Protein AF-X6NDP3-F1 (afdb_monomer_lite)

Secondary structure (DSSP, 8-state):
---------------GGGG-----------TTTHHHHHHHTTT-HHHHHHHHHHHHHHHHHTT-HHHHHT-----HHHHHHHHHHTT--TT-GGG--TT-GGGHHHHHHHHHHHT-HHHHHTT--S-HHHHHHHHHHTTTSHHHHHHHHHHTT-GGGGHHHHHHHHHHHHHHHHHS-TTT-----B---SS---SS--SS---SS----BS-HHHHHHHHH-S------S--

Sequence (232 aa):
MGESGTDVENNDGKTWRDNARPFMHKRQTGDETMCDLLSEETKFRPLLKSGMREMLHQIISNGYIGLLTGRSENTEGLEQQLRKEVHFHPDLPQLLNLDAPCLAKLFEQLKNRFYHAHHRDFGFPLSQTQILALYLYTSSGFTRFFADDQRHGLYNKWKFFDHALYWAIFRLSLHEERHNETTTLYCGLNHVHCSSVIQNGYFTTYLSCSRQVAVADFFKFQTFFFFFFFFF

Organism: Reticulomyxa filosa (NCBI:txid46433)

Structure (mmCIF, N/CA/C/O backbone):
data_AF-X6NDP3-F1
#
_entry.id   AF-X6NDP3-F1
#
loop_
_atom_site.group_PDB
_atom_site.id
_atom_site.type_symbol
_atom_site.label_atom_id
_atom_site.label_alt_id
_atom_site.label_comp_id
_atom_site.label_asym_id
_atom_site.label_entity_id
_atom_site.label_seq_id
_atom_site.pdbx_PDB_ins_code
_atom_site.Cartn_x
_atom_site.Cartn_y
_atom_site.Cartn_z
_atom_site.occupancy
_atom_site.B_iso_or_equiv
_atom_site.auth_seq_id
_atom_site.auth_comp_id
_atom_site.auth_asym_id
_atom_site.auth_atom_id
_atom_site.pdbx_PDB_model_num
ATOM 1 N N . MET A 1 1 ? 2.994 -24.862 -68.790 1.00 40.28 1 MET A N 1
ATOM 2 C CA . MET A 1 1 ? 2.277 -23.680 -69.312 1.00 40.28 1 MET A CA 1
ATOM 3 C C . MET A 1 1 ? 1.067 -23.455 -68.428 1.00 40.28 1 MET A C 1
ATOM 5 O O . MET A 1 1 ? 0.247 -24.359 -68.360 1.00 40.28 1 MET A O 1
ATOM 9 N N . GLY A 1 2 ? 0.988 -22.300 -67.763 1.00 42.78 2 GLY A N 1
ATOM 10 C CA . GLY A 1 2 ? -0.237 -21.808 -67.123 1.00 42.78 2 GLY A CA 1
ATOM 11 C C . GLY A 1 2 ? -0.281 -21.926 -65.602 1.00 42.78 2 GLY A C 1
ATOM 12 O O . GLY A 1 2 ? -0.911 -22.834 -65.078 1.00 42.78 2 GLY A O 1
ATOM 13 N N . GLU A 1 3 ? 0.376 -20.984 -64.927 1.00 41.41 3 GLU A N 1
ATOM 14 C CA . GLU A 1 3 ? 0.128 -20.589 -63.536 1.00 41.41 3 GLU A CA 1
ATOM 15 C C . GLU A 1 3 ? -1.168 -19.759 -63.428 1.00 41.41 3 GLU A C 1
ATOM 17 O O . GLU A 1 3 ? -1.457 -18.982 -64.338 1.00 41.41 3 GLU A O 1
ATOM 22 N N . SER A 1 4 ? -1.889 -19.880 -62.306 1.00 40.69 4 SER A N 1
ATOM 23 C CA . SER A 1 4 ? -2.492 -18.788 -61.499 1.00 40.69 4 SER A CA 1
ATOM 24 C C . SER A 1 4 ? -3.414 -19.426 -60.437 1.00 40.69 4 SER A C 1
ATOM 26 O O . SER A 1 4 ? -4.243 -20.266 -60.762 1.00 40.69 4 SER A O 1
ATOM 28 N N . GLY A 1 5 ? -3.320 -19.196 -59.127 1.00 41.53 5 GLY A N 1
ATOM 29 C CA . GLY A 1 5 ? -2.633 -18.159 -58.365 1.00 41.53 5 GLY A CA 1
ATOM 30 C C . GLY A 1 5 ? -3.591 -17.019 -58.029 1.00 41.53 5 GLY A C 1
ATOM 31 O O . GLY A 1 5 ? -3.623 -16.053 -58.779 1.00 41.53 5 GLY A O 1
ATOM 32 N N . THR A 1 6 ? -4.326 -17.126 -56.915 1.00 38.50 6 THR A N 1
ATOM 33 C CA . THR A 1 6 ? -4.789 -15.975 -56.113 1.00 38.50 6 THR A CA 1
ATOM 34 C C . THR A 1 6 ? -5.026 -16.415 -54.670 1.00 38.50 6 THR A C 1
ATOM 36 O O . THR A 1 6 ? -6.086 -16.947 -54.334 1.00 38.50 6 THR A O 1
ATOM 39 N N . ASP A 1 7 ? -4.017 -16.171 -53.840 1.00 34.28 7 ASP A N 1
ATOM 40 C CA . ASP A 1 7 ? -4.115 -16.092 -52.388 1.00 34.28 7 ASP A CA 1
ATOM 41 C C . ASP A 1 7 ? -4.803 -14.776 -51.997 1.00 34.28 7 ASP A C 1
ATOM 43 O O . ASP A 1 7 ? -4.510 -13.713 -52.550 1.00 34.28 7 ASP A O 1
ATOM 47 N N . VAL A 1 8 ? -5.733 -14.845 -51.046 1.00 41.75 8 VAL A N 1
ATOM 48 C CA . VAL A 1 8 ? -6.351 -13.673 -50.417 1.00 41.75 8 VAL A CA 1
ATOM 49 C C . VAL A 1 8 ? -5.584 -13.392 -49.126 1.00 41.75 8 VAL A C 1
ATOM 51 O O . VAL A 1 8 ? -5.875 -13.966 -48.077 1.00 41.75 8 VAL A O 1
ATOM 54 N N . GLU A 1 9 ? -4.579 -12.522 -49.209 1.00 37.41 9 GLU A N 1
ATOM 55 C CA . GLU A 1 9 ? -3.921 -11.928 -48.042 1.00 37.41 9 GLU A CA 1
ATOM 56 C C . GLU A 1 9 ? -4.808 -10.819 -47.454 1.00 37.41 9 GLU A C 1
ATOM 58 O O . GLU A 1 9 ? -4.914 -9.724 -48.006 1.00 37.41 9 GLU A O 1
ATOM 63 N N . ASN A 1 10 ? -5.422 -11.075 -46.296 1.00 39.03 10 ASN A N 1
ATOM 64 C CA . ASN A 1 10 ? -5.949 -10.014 -45.438 1.00 39.03 10 ASN A CA 1
ATOM 65 C C . ASN A 1 10 ? -4.798 -9.439 -44.607 1.00 39.03 10 ASN A C 1
ATOM 67 O O . ASN A 1 10 ? -4.472 -9.938 -43.530 1.00 39.03 10 ASN A O 1
ATOM 71 N N . ASN A 1 11 ? -4.179 -8.386 -45.135 1.00 47.88 11 ASN A N 1
ATOM 72 C CA . ASN A 1 11 ? -3.115 -7.633 -44.487 1.00 47.88 11 ASN A CA 1
ATOM 73 C C . ASN A 1 11 ? -3.679 -6.373 -43.810 1.00 47.88 11 ASN A C 1
ATOM 75 O O . ASN A 1 11 ? -3.449 -5.256 -44.266 1.00 47.88 11 ASN A O 1
ATOM 79 N N . ASP A 1 12 ? -4.405 -6.540 -42.704 1.00 50.84 12 ASP A N 1
ATOM 80 C CA . ASP A 1 12 ? -4.675 -5.429 -41.784 1.00 50.84 12 ASP A CA 1
ATOM 81 C C . ASP A 1 12 ? -3.552 -5.372 -40.745 1.00 50.84 12 ASP A C 1
ATOM 83 O O . ASP A 1 12 ? -3.705 -5.726 -39.575 1.00 50.84 12 ASP A O 1
ATOM 87 N N . GLY A 1 13 ? -2.381 -4.933 -41.212 1.00 46.69 13 GLY A N 1
ATOM 88 C CA . GLY A 1 13 ? -1.182 -4.662 -40.423 1.00 46.69 13 GLY A CA 1
ATOM 89 C C . GLY A 1 13 ? -1.349 -3.484 -39.459 1.00 46.69 13 GLY A C 1
ATOM 90 O O . GLY A 1 13 ? -0.607 -2.510 -39.536 1.00 46.69 13 GLY A O 1
ATOM 91 N N . LYS A 1 14 ? -2.311 -3.563 -38.536 1.00 38.03 14 LYS A N 1
ATOM 92 C CA . LYS A 1 14 ? -2.407 -2.664 -37.383 1.00 38.03 14 LYS A CA 1
ATOM 93 C C . LYS A 1 14 ? -1.817 -3.360 -36.174 1.00 38.03 14 LYS A C 1
ATOM 95 O O . LYS A 1 14 ? -2.424 -4.239 -35.565 1.00 38.03 14 LYS A O 1
ATOM 100 N N . THR A 1 15 ? -0.599 -2.965 -35.834 1.00 43.03 15 THR A N 1
ATOM 101 C CA . THR A 1 15 ? 0.038 -3.415 -34.600 1.00 43.03 15 THR A CA 1
ATOM 102 C C . THR A 1 15 ? -0.558 -2.647 -33.420 1.00 43.03 15 THR A C 1
ATOM 104 O O . THR A 1 15 ? -0.965 -1.494 -33.551 1.00 43.03 15 THR A O 1
ATOM 107 N N . TRP A 1 16 ? -0.566 -3.243 -32.225 1.00 37.34 16 TRP A N 1
ATOM 108 C CA . TRP A 1 16 ? -1.006 -2.585 -30.982 1.00 37.34 16 TRP A CA 1
ATOM 109 C C . TRP A 1 16 ? -0.255 -1.272 -30.658 1.00 37.34 16 TRP A C 1
ATOM 111 O O . TRP A 1 16 ? -0.648 -0.556 -29.740 1.00 37.34 16 TRP A O 1
ATOM 121 N N . ARG A 1 17 ? 0.803 -0.933 -31.412 1.00 40.50 17 ARG A N 1
ATOM 122 C CA . ARG A 1 17 ? 1.552 0.324 -31.295 1.00 40.50 17 ARG A CA 1
ATOM 123 C C . ARG A 1 17 ? 0.794 1.541 -31.840 1.00 40.50 17 ARG A C 1
ATOM 125 O O . ARG A 1 17 ? 1.071 2.647 -31.391 1.00 40.50 17 ARG A O 1
ATOM 132 N N . ASP A 1 18 ? -0.192 1.358 -32.719 1.00 38.94 18 ASP A N 1
ATOM 133 C CA . ASP A 1 18 ? -0.817 2.476 -33.448 1.00 38.94 18 ASP A CA 1
ATOM 134 C C . ASP A 1 18 ? -1.966 3.172 -32.687 1.00 38.94 18 ASP A C 1
ATOM 136 O O . ASP A 1 18 ? -2.452 4.219 -33.112 1.00 38.94 18 ASP A O 1
ATOM 140 N N . ASN A 1 19 ? -2.383 2.641 -31.529 1.00 38.81 19 ASN A N 1
ATOM 141 C CA . ASN A 1 19 ? -3.461 3.219 -30.710 1.00 38.81 19 ASN A CA 1
ATOM 142 C C . ASN A 1 19 ? -2.982 4.015 -29.483 1.00 38.81 19 ASN A C 1
ATOM 144 O O . ASN A 1 19 ? -3.806 4.587 -28.765 1.00 38.81 19 ASN A O 1
ATOM 148 N N . ALA A 1 20 ? -1.672 4.115 -29.243 1.00 37.06 20 ALA A N 1
ATOM 149 C CA . ALA A 1 20 ? -1.133 4.970 -28.191 1.00 37.06 20 ALA A CA 1
ATOM 150 C C . ALA A 1 20 ? -1.031 6.418 -28.698 1.00 37.06 20 ALA A C 1
ATOM 152 O O . ALA A 1 20 ? 0.027 6.882 -29.117 1.00 37.06 20 ALA A O 1
ATOM 153 N N . ARG A 1 21 ? -2.147 7.160 -28.681 1.00 39.22 21 ARG A N 1
ATOM 154 C CA . ARG A 1 21 ? -2.080 8.621 -28.839 1.00 39.22 21 ARG A CA 1
ATOM 155 C C . ARG A 1 21 ? -1.214 9.189 -27.705 1.00 39.22 21 ARG A C 1
ATOM 157 O O . ARG A 1 21 ? -1.492 8.875 -26.546 1.00 39.22 21 ARG A O 1
ATOM 164 N N . PRO A 1 22 ? -0.216 10.042 -27.985 1.00 41.59 22 PRO A N 1
ATOM 165 C CA . PRO A 1 22 ? 0.575 10.661 -26.937 1.00 41.59 22 PRO A CA 1
ATOM 166 C C . PRO A 1 22 ? -0.305 11.677 -26.204 1.00 41.59 22 PRO A C 1
ATOM 168 O O . PRO A 1 22 ? -0.530 12.789 -26.679 1.00 41.59 22 PRO A O 1
ATOM 171 N N . PHE A 1 23 ? -0.796 11.306 -25.022 1.00 39.09 23 PHE A N 1
ATOM 172 C CA . PHE A 1 23 ? -1.315 12.240 -24.021 1.00 39.09 23 PHE A CA 1
ATOM 173 C C . PHE A 1 23 ? -0.138 13.002 -23.384 1.00 39.09 23 PHE A C 1
ATOM 175 O O . PHE A 1 23 ? 0.099 12.957 -22.185 1.00 39.09 23 PHE A O 1
ATOM 182 N N . MET A 1 24 ? 0.647 13.692 -24.207 1.00 39.69 24 MET A N 1
ATOM 183 C CA . MET A 1 24 ? 1.650 14.653 -23.759 1.00 39.69 24 MET A CA 1
ATOM 184 C C . MET A 1 24 ? 1.071 16.037 -24.026 1.00 39.69 24 MET A C 1
ATOM 186 O O . MET A 1 24 ? 1.326 16.659 -25.059 1.00 39.69 24 MET A O 1
ATOM 190 N N . HIS A 1 25 ? 0.231 16.518 -23.107 1.00 40.88 25 HIS A N 1
ATOM 191 C CA . HIS A 1 25 ? -0.072 17.941 -23.076 1.00 40.88 25 HIS A CA 1
ATOM 192 C C . HIS A 1 25 ? 1.235 18.698 -22.827 1.00 40.88 25 HIS A C 1
ATOM 194 O O . HIS A 1 25 ? 1.947 18.446 -21.855 1.00 40.88 25 HIS A O 1
ATOM 200 N N . LYS A 1 26 ? 1.553 19.619 -23.744 1.00 40.25 26 LYS A N 1
ATOM 201 C CA . LYS A 1 26 ? 2.623 20.607 -23.589 1.00 40.25 26 LYS A CA 1
ATOM 202 C C . LYS A 1 26 ? 2.507 21.252 -22.204 1.00 40.25 26 LYS A C 1
ATOM 204 O O . LYS A 1 26 ? 1.445 21.775 -21.873 1.00 40.25 26 LYS A O 1
ATOM 209 N N . ARG A 1 27 ? 3.601 21.250 -21.432 1.00 41.59 27 ARG A N 1
ATOM 210 C CA . ARG A 1 27 ? 3.749 22.069 -20.219 1.00 41.59 27 ARG A CA 1
ATOM 211 C C . ARG A 1 27 ? 3.516 23.534 -20.597 1.00 41.59 27 ARG A C 1
ATOM 213 O O . ARG A 1 27 ? 4.390 24.160 -21.190 1.00 41.59 27 ARG A O 1
ATOM 220 N N . GLN A 1 28 ? 2.336 24.065 -20.290 1.00 40.12 28 GLN A N 1
ATOM 221 C CA . GLN A 1 28 ? 2.132 25.506 -20.206 1.00 40.12 28 GLN A CA 1
ATOM 222 C C . GLN A 1 28 ? 2.677 25.957 -18.852 1.00 40.12 28 GLN A C 1
ATOM 224 O O . GLN A 1 28 ? 2.196 25.547 -17.800 1.00 40.12 28 GLN A O 1
ATOM 229 N N . THR A 1 29 ? 3.733 26.760 -18.899 1.00 51.06 29 THR A N 1
ATOM 230 C CA . THR A 1 29 ? 4.262 27.532 -17.777 1.00 51.06 29 THR A CA 1
ATOM 231 C C . THR A 1 29 ? 3.198 28.536 -17.337 1.00 51.06 29 THR A C 1
ATOM 233 O O . THR A 1 29 ? 2.939 29.504 -18.051 1.00 51.06 29 THR A O 1
ATOM 236 N N . GLY A 1 30 ? 2.558 28.282 -16.199 1.00 43.97 30 GLY A N 1
ATOM 237 C CA . GLY A 1 30 ? 1.520 29.139 -15.632 1.00 43.97 30 GLY A CA 1
ATOM 238 C C . GLY A 1 30 ? 1.543 29.067 -14.111 1.00 43.97 30 GLY A C 1
ATOM 239 O O . GLY A 1 30 ? 0.709 28.387 -13.516 1.00 43.97 30 GLY A O 1
ATOM 240 N N . ASP A 1 31 ? 2.498 29.773 -13.502 1.00 51.66 31 ASP A N 1
ATOM 241 C CA . ASP A 1 31 ? 2.679 29.876 -12.043 1.00 51.66 31 ASP A CA 1
ATOM 242 C C . ASP A 1 31 ? 1.443 30.433 -11.305 1.00 51.66 31 ASP A C 1
ATOM 244 O O . ASP A 1 31 ? 1.308 30.252 -10.099 1.00 51.66 31 ASP A O 1
ATOM 248 N N . GLU A 1 32 ? 0.488 31.044 -12.010 1.00 47.72 32 GLU A N 1
ATOM 249 C CA . GLU A 1 32 ? -0.697 31.657 -11.395 1.00 47.72 32 GLU A CA 1
ATOM 250 C C . GLU A 1 32 ? -1.882 30.689 -11.198 1.00 47.72 32 GLU A C 1
ATOM 252 O O . GLU A 1 32 ? -2.757 30.959 -10.385 1.00 47.72 32 GLU A O 1
ATOM 257 N N . THR A 1 33 ? -1.898 29.512 -11.842 1.00 55.06 33 THR A N 1
ATOM 258 C CA . THR A 1 33 ? -3.016 28.540 -11.702 1.00 55.06 33 THR A CA 1
ATOM 259 C C . THR A 1 33 ? -2.821 27.510 -10.587 1.00 55.06 33 THR A C 1
ATOM 261 O O . THR A 1 33 ? -3.774 26.864 -10.147 1.00 55.06 33 THR A O 1
ATOM 264 N N . MET A 1 34 ? -1.593 27.356 -10.087 1.00 46.12 34 MET A N 1
ATOM 265 C CA . MET A 1 34 ? -1.267 26.326 -9.098 1.00 46.12 34 MET A CA 1
ATOM 266 C C . MET A 1 34 ? -1.780 26.685 -7.693 1.00 46.12 34 MET A C 1
ATOM 268 O O . MET A 1 34 ? -2.218 25.802 -6.959 1.00 46.12 34 MET A O 1
ATOM 272 N N . CYS A 1 35 ? -1.815 27.975 -7.338 1.00 49.00 35 CYS A N 1
ATOM 273 C CA . CYS A 1 35 ? -2.429 28.445 -6.090 1.00 49.00 35 CYS A CA 1
ATOM 274 C C . CYS A 1 35 ? -3.959 28.282 -6.081 1.00 49.00 35 CYS A C 1
ATOM 276 O O . CYS A 1 35 ? -4.526 27.977 -5.031 1.00 49.00 35 CYS A O 1
ATOM 278 N N . ASP A 1 36 ? -4.619 28.396 -7.236 1.00 45.47 36 ASP A N 1
ATOM 279 C CA . ASP A 1 36 ? -6.067 28.188 -7.355 1.00 45.47 36 ASP A CA 1
ATOM 280 C C . ASP A 1 36 ? -6.456 26.701 -7.357 1.00 45.47 36 ASP A C 1
ATOM 282 O O . ASP A 1 36 ? -7.487 26.331 -6.798 1.00 45.47 36 ASP A O 1
ATOM 286 N N . LEU A 1 37 ? -5.594 25.812 -7.863 1.00 49.34 37 LEU A N 1
ATOM 287 C CA . LEU A 1 37 ? -5.756 24.360 -7.696 1.00 49.34 37 LEU A CA 1
ATOM 288 C C . LEU A 1 37 ? -5.609 23.926 -6.227 1.00 49.34 37 LEU A C 1
ATOM 290 O O . LEU A 1 37 ? -6.383 23.100 -5.746 1.00 49.34 37 LEU A O 1
ATOM 294 N N . LEU A 1 38 ? -4.676 24.533 -5.484 1.00 49.03 38 LEU A N 1
ATOM 295 C CA . LEU A 1 38 ? -4.515 24.300 -4.043 1.00 49.03 38 LEU A CA 1
ATOM 296 C C . LEU A 1 38 ? -5.673 24.891 -3.214 1.00 49.03 38 LEU A C 1
ATOM 298 O O . LEU A 1 38 ? -5.993 24.368 -2.142 1.00 49.03 38 LEU A O 1
ATOM 302 N N . SER A 1 39 ? -6.326 25.957 -3.693 1.00 49.94 39 SER A N 1
ATOM 303 C CA . SER A 1 39 ? -7.502 26.543 -3.039 1.00 49.94 39 SER A CA 1
ATOM 304 C C . SER A 1 39 ? -8.780 25.733 -3.318 1.00 49.94 39 SER A C 1
ATOM 306 O O . SER A 1 39 ? -9.557 25.489 -2.392 1.00 49.94 39 SER A O 1
ATOM 308 N N . GLU A 1 40 ? -8.959 25.186 -4.523 1.00 42.62 40 GLU A N 1
ATOM 309 C CA . GLU A 1 40 ? -10.053 24.259 -4.861 1.00 42.62 40 GLU A CA 1
ATOM 310 C C . GLU A 1 40 ? -9.913 22.883 -4.168 1.00 42.62 40 GLU A C 1
ATOM 312 O O . GLU A 1 40 ? -10.913 22.294 -3.744 1.00 42.62 40 GLU A O 1
ATOM 317 N N . GLU A 1 41 ? -8.691 22.399 -3.902 1.00 43.09 41 GLU A N 1
ATOM 318 C CA . GLU A 1 41 ? -8.454 21.187 -3.093 1.00 43.09 41 GLU A CA 1
ATOM 319 C C . GLU A 1 41 ? -8.992 21.297 -1.654 1.00 43.09 41 GLU A C 1
ATOM 321 O O . GLU A 1 41 ? -9.349 20.289 -1.031 1.00 43.09 41 GLU A O 1
ATOM 326 N N . THR A 1 42 ? -9.142 22.513 -1.113 1.00 44.16 42 THR A N 1
ATOM 327 C CA . THR A 1 42 ? -9.779 22.691 0.202 1.00 44.16 42 THR A CA 1
ATOM 328 C C . THR A 1 42 ? -11.288 22.424 0.183 1.00 44.16 42 THR A C 1
ATOM 330 O O . THR A 1 42 ? -11.836 22.038 1.220 1.00 44.16 42 THR A O 1
ATOM 333 N N . LYS A 1 43 ? -11.948 22.509 -0.983 1.00 42.38 43 LYS A N 1
ATOM 334 C CA . LYS A 1 43 ? -13.365 22.145 -1.178 1.00 42.38 43 LYS A CA 1
ATOM 335 C C . LYS A 1 43 ? -13.559 20.655 -1.497 1.00 42.38 43 LYS A C 1
ATOM 337 O O . LYS A 1 43 ? -14.607 20.096 -1.183 1.00 42.38 43 LYS A O 1
ATOM 342 N N . PHE A 1 44 ? -12.529 19.971 -2.005 1.00 42.56 44 PHE A N 1
ATOM 343 C CA . PHE A 1 44 ? -12.539 18.535 -2.347 1.00 42.56 44 PHE A CA 1
ATOM 344 C C . PHE A 1 44 ? -12.408 17.575 -1.136 1.00 42.56 44 PHE A C 1
ATOM 346 O O . PHE A 1 44 ? -12.368 16.347 -1.280 1.00 42.56 44 PHE A O 1
ATOM 353 N N . ARG A 1 45 ? -12.371 18.120 0.089 1.00 44.19 45 ARG A N 1
ATOM 354 C CA . ARG A 1 45 ? -12.172 17.397 1.362 1.00 44.19 45 ARG A CA 1
ATOM 355 C C . ARG A 1 45 ? -13.163 16.256 1.688 1.00 44.19 45 ARG A C 1
ATOM 357 O O . ARG A 1 45 ? -12.739 15.358 2.417 1.00 44.19 45 ARG A O 1
ATOM 364 N N . PRO A 1 46 ? -14.429 16.215 1.219 1.00 46.88 46 PRO A N 1
ATOM 365 C CA . PRO A 1 46 ? -15.339 15.116 1.576 1.00 46.88 46 PRO A CA 1
ATOM 366 C C . PRO A 1 46 ? -15.089 13.809 0.802 1.00 46.88 46 PRO A C 1
ATOM 368 O O . PRO A 1 46 ? -15.201 12.731 1.380 1.00 46.88 46 PRO A O 1
ATOM 371 N N . LEU A 1 47 ? -14.718 13.889 -0.484 1.00 41.94 47 LEU A N 1
ATOM 372 C CA . LEU A 1 47 ? -14.592 12.722 -1.376 1.00 41.94 47 LEU A CA 1
ATOM 373 C C . LEU A 1 47 ? -13.216 12.043 -1.295 1.00 41.94 47 LEU A C 1
ATOM 375 O O . LEU A 1 47 ? -13.122 10.828 -1.410 1.00 41.94 47 LEU A O 1
ATOM 379 N N . LEU A 1 48 ? -12.144 12.792 -1.027 1.00 49.84 48 LEU A N 1
ATOM 380 C CA . LEU A 1 48 ? -10.806 12.216 -0.807 1.00 49.84 48 LEU A CA 1
ATOM 381 C C . LEU A 1 48 ? -10.705 11.443 0.517 1.00 49.84 48 LEU A C 1
ATOM 383 O O . LEU A 1 48 ? -9.960 10.468 0.612 1.00 49.84 48 LEU A O 1
ATOM 387 N N . LYS A 1 49 ? -11.493 11.838 1.527 1.00 59.75 49 LYS A N 1
ATOM 388 C CA . LYS A 1 49 ? -11.582 11.113 2.799 1.00 59.75 49 LYS A CA 1
ATOM 389 C C . LYS A 1 49 ? -12.261 9.753 2.648 1.00 59.75 49 LYS A C 1
ATOM 391 O O . LYS A 1 49 ? -11.949 8.873 3.440 1.00 59.75 49 LYS A O 1
ATOM 396 N N . SER A 1 50 ? -13.148 9.545 1.669 1.00 79.81 50 SER A N 1
ATOM 397 C CA . SER A 1 50 ? -13.874 8.273 1.559 1.00 79.81 50 SER A CA 1
ATOM 398 C C . SER A 1 50 ? -12.949 7.126 1.147 1.00 79.81 50 SER A C 1
ATOM 400 O O . SER A 1 50 ? -12.869 6.144 1.873 1.00 79.81 50 SER A O 1
ATOM 402 N N . GLY A 1 51 ? -12.162 7.276 0.076 1.00 90.06 51 GLY A N 1
ATOM 403 C CA . GLY A 1 51 ? -11.259 6.214 -0.393 1.00 90.06 51 GLY A CA 1
ATOM 404 C C . GLY A 1 51 ? -10.195 5.821 0.638 1.00 90.06 51 GLY A C 1
ATOM 405 O O . GLY A 1 51 ? -9.945 4.640 0.873 1.00 90.06 51 GLY A O 1
ATOM 406 N N . MET A 1 52 ? -9.613 6.812 1.314 1.00 94.25 52 MET A N 1
ATOM 407 C CA . MET A 1 52 ? -8.651 6.576 2.389 1.00 94.25 52 MET A CA 1
ATOM 408 C C . MET A 1 52 ? -9.289 5.908 3.612 1.00 94.25 52 MET A C 1
ATOM 410 O O . MET A 1 52 ? -8.687 4.999 4.183 1.00 94.25 52 MET A O 1
ATOM 414 N N . ARG A 1 53 ? -10.498 6.336 4.011 1.00 95.19 53 ARG A N 1
ATOM 415 C CA . ARG A 1 53 ? -11.242 5.716 5.117 1.00 95.19 53 ARG A CA 1
ATOM 416 C C . ARG A 1 53 ? -11.571 4.266 4.817 1.00 95.19 53 ARG A C 1
ATOM 418 O O . ARG A 1 53 ? -11.299 3.435 5.666 1.00 95.19 53 ARG A O 1
ATOM 425 N N . GLU A 1 54 ? -12.087 3.966 3.630 1.00 95.75 54 GLU A N 1
ATOM 426 C CA . GLU A 1 54 ? -12.398 2.596 3.200 1.00 95.75 54 GLU A CA 1
ATOM 427 C C . GLU A 1 54 ? -11.158 1.696 3.249 1.00 95.75 54 GLU A C 1
ATOM 429 O O . GLU A 1 54 ? -11.191 0.597 3.801 1.00 95.75 54 GLU A O 1
ATOM 434 N N . MET A 1 55 ? -10.027 2.187 2.736 1.00 96.38 55 MET A N 1
ATOM 435 C CA . MET A 1 55 ? -8.770 1.442 2.755 1.00 96.38 55 MET A CA 1
ATOM 436 C C . MET A 1 55 ? -8.264 1.196 4.182 1.00 96.38 55 MET A C 1
ATOM 438 O O . MET A 1 55 ? -7.939 0.063 4.530 1.00 96.38 55 MET A O 1
ATOM 442 N N . LEU A 1 56 ? -8.202 2.229 5.026 1.00 96.31 56 LEU A N 1
ATOM 443 C CA . LEU A 1 56 ? -7.735 2.080 6.408 1.00 96.31 56 LEU A CA 1
ATOM 444 C C . LEU A 1 56 ? -8.704 1.245 7.251 1.00 96.31 56 LEU A C 1
ATOM 446 O O . LEU A 1 56 ? -8.262 0.416 8.041 1.00 96.31 56 LEU A O 1
ATOM 450 N N . HIS A 1 57 ? -10.010 1.409 7.052 1.00 97.31 57 HIS A N 1
ATOM 451 C CA . HIS A 1 57 ? -11.040 0.596 7.691 1.00 97.31 57 HIS A CA 1
ATOM 452 C C . HIS A 1 57 ? -10.878 -0.880 7.329 1.00 97.31 57 HIS A C 1
ATOM 454 O O . HIS A 1 57 ? -10.830 -1.712 8.231 1.00 97.31 57 HIS A O 1
ATOM 460 N N . GLN A 1 58 ? -10.669 -1.200 6.047 1.00 96.19 58 GLN A N 1
ATOM 461 C CA . GLN A 1 58 ? -10.373 -2.560 5.595 1.00 96.19 58 GLN A CA 1
ATOM 462 C C . GLN A 1 58 ? -9.124 -3.135 6.278 1.00 96.19 58 GLN A C 1
ATOM 464 O O . GLN A 1 58 ? -9.150 -4.262 6.769 1.00 96.19 58 GLN A O 1
ATOM 469 N N . ILE A 1 59 ? -8.040 -2.361 6.358 1.00 95.44 59 ILE A N 1
ATOM 470 C CA . ILE A 1 59 ? -6.791 -2.783 7.009 1.00 95.44 59 ILE A CA 1
ATOM 471 C C . ILE A 1 59 ? -7.005 -3.069 8.502 1.00 95.44 59 ILE A C 1
ATOM 473 O O . ILE A 1 59 ? -6.526 -4.083 9.013 1.00 95.44 59 ILE A O 1
ATOM 477 N N . ILE A 1 60 ? -7.740 -2.200 9.199 1.00 95.81 60 ILE A N 1
ATOM 478 C CA . ILE A 1 60 ? -8.050 -2.359 10.625 1.00 95.81 60 ILE A CA 1
ATOM 479 C C . ILE A 1 60 ? -8.978 -3.557 10.846 1.00 95.81 60 ILE A C 1
ATOM 481 O O . ILE A 1 60 ? -8.746 -4.343 11.761 1.00 95.81 60 ILE A O 1
ATOM 485 N N . SER A 1 61 ? -9.988 -3.735 9.992 1.00 95.69 61 SER A N 1
ATOM 486 C CA . SER A 1 61 ? -10.918 -4.869 10.046 1.00 95.69 61 SER A CA 1
ATOM 487 C C . SER A 1 61 ? -10.183 -6.205 9.906 1.00 95.69 61 SER A C 1
ATOM 489 O O . SER A 1 61 ? -10.475 -7.158 10.625 1.00 95.69 61 SER A O 1
ATOM 491 N N . ASN A 1 62 ? -9.133 -6.233 9.082 1.00 93.88 62 ASN A N 1
ATOM 492 C CA . ASN A 1 62 ? -8.251 -7.385 8.911 1.00 93.88 62 ASN A CA 1
ATOM 493 C C . ASN A 1 62 ? -7.239 -7.599 10.062 1.00 93.88 62 ASN A C 1
ATOM 495 O O . ASN A 1 62 ? -6.432 -8.522 9.978 1.00 93.88 62 ASN A O 1
ATOM 499 N N . GLY A 1 63 ? -7.267 -6.781 11.123 1.00 92.44 63 GLY A N 1
ATOM 500 C CA . GLY A 1 63 ? -6.435 -6.955 12.322 1.00 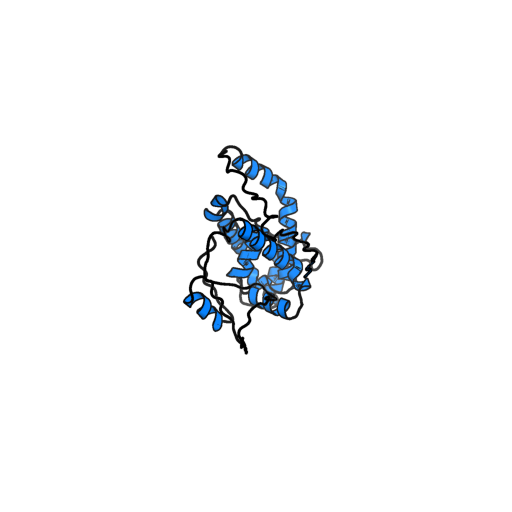92.44 63 GLY A CA 1
ATOM 501 C C . GLY A 1 63 ? -5.049 -6.307 12.254 1.00 92.44 63 GLY A C 1
ATOM 502 O O . GLY A 1 63 ? -4.158 -6.673 13.014 1.00 92.44 63 GLY A O 1
ATOM 503 N N . TYR A 1 64 ? -4.831 -5.343 11.352 1.00 92.44 64 TYR A N 1
ATOM 504 C CA . TYR A 1 64 ? -3.498 -4.769 11.103 1.00 92.44 64 TYR A CA 1
ATOM 505 C C . TYR A 1 64 ? -3.313 -3.330 11.614 1.00 92.44 64 TYR A C 1
ATOM 507 O O . TYR A 1 64 ? -2.436 -2.603 11.143 1.00 92.44 64 TYR A O 1
ATOM 515 N N . ILE A 1 65 ? -4.092 -2.894 12.610 1.00 93.50 65 ILE A N 1
ATOM 516 C CA . ILE A 1 65 ? -3.956 -1.542 13.189 1.00 93.50 65 ILE A CA 1
ATOM 517 C C . ILE A 1 65 ? -2.603 -1.316 13.890 1.00 93.50 65 ILE A C 1
ATOM 519 O O . ILE A 1 65 ? -2.065 -0.208 13.856 1.00 93.50 65 ILE A O 1
ATOM 523 N N . GLY A 1 66 ? -1.997 -2.363 14.462 1.00 91.44 66 GLY A N 1
ATOM 524 C CA . GLY A 1 66 ? -0.648 -2.283 15.036 1.00 91.44 66 GLY A CA 1
ATOM 525 C C . GLY A 1 66 ? 0.402 -1.869 13.998 1.00 91.44 66 GLY A C 1
ATOM 526 O O . GLY A 1 66 ? 1.218 -0.982 14.251 1.00 91.44 66 GLY A O 1
ATOM 527 N N . LEU A 1 67 ? 0.302 -2.409 12.775 1.00 89.62 67 LEU A N 1
ATOM 528 C CA . LEU A 1 67 ? 1.201 -2.065 11.667 1.00 89.62 67 LEU A CA 1
ATOM 529 C C . LEU A 1 67 ? 1.032 -0.610 11.215 1.00 89.62 67 LEU A C 1
ATOM 531 O O . LEU A 1 67 ? 2.025 0.069 10.965 1.00 89.62 67 LEU A O 1
ATOM 535 N N . LEU A 1 68 ? -0.206 -0.103 11.173 1.00 91.88 68 LEU A N 1
ATOM 536 C CA . LEU A 1 68 ? -0.486 1.297 10.822 1.00 91.88 68 LEU A CA 1
ATOM 537 C C . LEU A 1 68 ? 0.119 2.292 11.821 1.00 91.88 68 LEU A C 1
ATOM 539 O O . LEU A 1 68 ? 0.532 3.385 11.441 1.00 91.88 68 LEU A O 1
ATOM 543 N N . THR A 1 69 ? 0.163 1.913 13.097 1.00 91.31 69 THR A N 1
ATOM 544 C CA . THR A 1 69 ? 0.619 2.775 14.198 1.00 91.31 69 THR A CA 1
ATOM 545 C C . THR A 1 69 ? 2.101 2.581 14.534 1.00 91.31 69 THR A C 1
ATOM 547 O O . THR A 1 69 ? 2.648 3.302 15.370 1.00 91.31 69 THR A O 1
ATOM 550 N N . GLY A 1 70 ? 2.772 1.622 13.883 1.00 87.06 70 GLY A N 1
ATOM 551 C CA . GLY A 1 70 ? 4.158 1.252 14.171 1.00 87.06 70 GLY A CA 1
ATOM 552 C C . GLY A 1 70 ? 4.347 0.606 15.547 1.00 87.06 70 GLY A C 1
ATOM 553 O O . GLY A 1 70 ? 5.457 0.625 16.076 1.00 87.06 70 GLY A O 1
ATOM 554 N N . ARG A 1 71 ? 3.276 0.067 16.143 1.00 84.44 71 ARG A N 1
ATOM 555 C CA . ARG A 1 71 ? 3.307 -0.628 17.434 1.00 84.44 71 ARG A CA 1
ATOM 556 C C . ARG A 1 71 ? 3.367 -2.133 17.164 1.00 84.44 71 ARG A C 1
ATOM 558 O O . ARG A 1 71 ? 2.407 -2.706 16.657 1.00 84.44 71 ARG A O 1
ATOM 565 N N . SER A 1 72 ? 4.511 -2.761 17.444 1.00 69.69 72 SER A N 1
ATOM 566 C CA . SER A 1 72 ? 4.747 -4.187 17.152 1.00 69.69 72 SER A CA 1
ATOM 567 C C . SER A 1 72 ? 4.128 -5.141 18.177 1.00 69.69 72 SER A C 1
ATOM 569 O O . SER A 1 72 ? 3.976 -6.327 17.892 1.00 69.69 72 SER A O 1
ATOM 571 N N . GLU A 1 73 ? 3.774 -4.647 19.364 1.00 74.88 73 GLU A N 1
ATOM 572 C CA . GLU A 1 73 ? 3.189 -5.454 20.432 1.00 74.88 73 GLU A CA 1
ATOM 573 C C . GLU A 1 73 ? 1.702 -5.692 20.175 1.00 74.88 73 GLU A C 1
ATOM 575 O O . GLU A 1 73 ? 0.859 -4.852 20.475 1.00 74.88 73 GLU A O 1
ATOM 580 N N . ASN A 1 74 ? 1.366 -6.855 19.623 1.00 66.12 74 ASN A N 1
ATOM 581 C CA . ASN A 1 74 ? -0.022 -7.211 19.352 1.00 66.12 74 ASN A CA 1
ATOM 582 C C . ASN A 1 74 ? -0.670 -7.854 20.588 1.00 66.12 74 ASN A C 1
ATOM 584 O O . ASN A 1 74 ? -0.945 -9.053 20.614 1.00 66.12 74 ASN A O 1
ATOM 588 N N . THR A 1 75 ? -0.852 -7.067 21.651 1.00 84.00 75 THR A N 1
ATOM 589 C CA . THR A 1 75 ? -1.704 -7.487 22.769 1.00 84.00 75 THR A CA 1
ATOM 590 C C . THR A 1 75 ? -3.152 -7.133 22.454 1.00 84.00 75 THR A C 1
ATOM 592 O O . THR A 1 75 ? -3.440 -6.047 21.948 1.00 84.00 75 THR A O 1
ATOM 595 N N . GLU A 1 76 ? -4.077 -8.035 22.781 1.00 86.81 76 GLU A N 1
ATOM 596 C CA . GLU A 1 76 ? -5.511 -7.835 22.537 1.00 86.81 76 GLU A CA 1
ATOM 597 C C . GLU A 1 76 ? -6.019 -6.514 23.150 1.00 86.81 76 GLU A C 1
ATOM 599 O O . GLU A 1 76 ? -6.802 -5.788 22.537 1.00 86.81 76 GLU A O 1
ATOM 604 N N . GLY A 1 77 ? -5.495 -6.142 24.325 1.00 90.88 77 GLY A N 1
ATOM 605 C CA . GLY A 1 77 ? -5.810 -4.873 24.984 1.00 90.88 77 GLY A CA 1
ATOM 606 C C . GLY A 1 77 ? -5.357 -3.639 24.194 1.00 90.88 77 GLY A C 1
ATOM 607 O O . GLY A 1 77 ? -6.116 -2.672 24.092 1.00 90.88 77 GLY A O 1
ATOM 608 N N . LEU A 1 78 ? -4.161 -3.672 23.593 1.00 91.31 78 LEU A N 1
ATOM 609 C CA . LEU A 1 78 ? -3.663 -2.561 22.780 1.00 91.31 78 LEU A CA 1
ATOM 610 C C . LEU A 1 78 ? -4.479 -2.402 21.497 1.00 91.31 78 LEU A C 1
ATOM 612 O O . LEU A 1 78 ? -4.833 -1.282 21.131 1.00 91.31 78 LEU A O 1
ATOM 616 N N . GLU A 1 79 ? -4.808 -3.506 20.824 1.00 91.94 79 GLU A N 1
ATOM 617 C CA . GLU A 1 79 ? -5.611 -3.457 19.604 1.00 91.94 79 GLU A CA 1
ATOM 618 C C . GLU A 1 79 ? -6.989 -2.833 19.872 1.00 91.94 79 GLU A C 1
ATOM 620 O O . GLU A 1 79 ? -7.423 -1.935 19.145 1.00 91.94 79 GLU A O 1
ATOM 625 N N . GLN A 1 80 ? -7.656 -3.245 20.955 1.00 94.56 80 GLN A N 1
ATOM 626 C CA . GLN A 1 80 ? -8.941 -2.674 21.359 1.00 94.56 80 GLN A CA 1
ATOM 627 C C . GLN A 1 80 ? -8.831 -1.185 21.705 1.00 94.56 80 GLN A C 1
ATOM 629 O O . GLN A 1 80 ? -9.721 -0.409 21.349 1.00 94.56 80 GLN A O 1
ATOM 634 N N . GLN A 1 81 ? -7.751 -0.766 22.371 1.00 95.56 81 GLN A N 1
ATOM 635 C CA . GLN A 1 81 ? -7.499 0.647 22.653 1.00 95.56 81 GLN A CA 1
ATOM 636 C C . GLN A 1 81 ? -7.349 1.451 21.355 1.00 95.56 81 GLN A C 1
ATOM 638 O O . GLN A 1 81 ? -8.030 2.461 21.182 1.00 95.56 81 GLN A O 1
ATOM 643 N N . LEU A 1 82 ? -6.515 0.989 20.421 1.00 95.81 82 LEU A N 1
ATOM 644 C CA . LEU A 1 82 ? -6.296 1.670 19.144 1.00 95.81 82 LEU A CA 1
ATOM 645 C C . LEU A 1 82 ? -7.586 1.754 18.318 1.00 95.81 82 LEU A C 1
ATOM 647 O O . LEU A 1 82 ? -7.893 2.809 17.766 1.00 95.81 82 LEU A O 1
ATOM 651 N N . ARG A 1 83 ? -8.382 0.676 18.279 1.00 96.81 83 ARG A N 1
ATOM 652 C CA . ARG A 1 83 ? -9.700 0.660 17.620 1.00 96.81 83 ARG A CA 1
ATOM 653 C C . ARG A 1 83 ? -10.653 1.695 18.227 1.00 96.81 83 ARG A C 1
ATOM 655 O O . ARG A 1 83 ? -11.378 2.352 17.481 1.00 96.81 83 ARG A O 1
ATOM 662 N N . LYS A 1 84 ? -10.634 1.878 19.553 1.00 96.94 84 LYS A N 1
ATOM 663 C CA . LYS A 1 84 ? -11.411 2.930 20.230 1.00 96.94 84 LYS A CA 1
ATOM 664 C C . LYS A 1 84 ? -10.918 4.326 19.856 1.00 96.94 84 LYS A C 1
ATOM 666 O O . LYS A 1 84 ? -11.748 5.164 19.539 1.00 96.94 84 LYS A O 1
ATOM 671 N N . GLU A 1 85 ? -9.608 4.572 19.833 1.00 96.75 85 GLU A N 1
ATOM 672 C CA . GLU A 1 85 ? -9.040 5.887 19.480 1.00 96.75 85 GLU A CA 1
ATOM 673 C C . GLU A 1 85 ? -9.425 6.347 18.062 1.00 96.75 85 GLU A C 1
ATOM 675 O O . GLU A 1 85 ? -9.689 7.529 17.842 1.00 96.75 85 GLU A O 1
ATOM 680 N N . VAL A 1 86 ? -9.503 5.417 17.104 1.00 96.94 86 VAL A N 1
ATOM 681 C CA . VAL A 1 86 ? -9.907 5.712 15.715 1.00 96.94 86 VAL A CA 1
ATOM 682 C C . VAL A 1 86 ? -11.422 5.647 15.486 1.00 96.94 86 VAL A C 1
ATOM 684 O O . VAL A 1 86 ? -11.863 5.761 14.344 1.00 96.94 86 VAL A O 1
ATOM 687 N N . HIS A 1 87 ? -12.228 5.450 16.536 1.00 97.06 87 HIS A N 1
ATOM 688 C CA . HIS A 1 87 ? -13.681 5.246 16.445 1.00 97.06 87 HIS A CA 1
ATOM 689 C C . HIS A 1 87 ? -14.071 4.137 15.444 1.00 97.06 87 HIS A C 1
ATOM 691 O O . HIS A 1 87 ? -14.970 4.306 14.618 1.00 97.06 87 HIS A O 1
ATOM 697 N N . PHE A 1 88 ? -13.368 3.000 15.478 1.00 97.31 88 PHE A N 1
ATOM 698 C CA . PHE A 1 88 ? -13.624 1.897 14.554 1.00 97.31 88 PHE A CA 1
ATOM 699 C C . PHE A 1 88 ? -15.025 1.307 14.764 1.00 97.31 88 PHE A C 1
ATOM 701 O O . PHE A 1 88 ? -15.355 0.835 15.852 1.00 97.31 88 PHE A O 1
ATOM 708 N N . HIS A 1 89 ? -15.816 1.268 13.692 1.00 97.38 89 HIS A N 1
ATOM 709 C CA . HIS A 1 89 ? -17.091 0.560 13.629 1.00 97.38 89 HIS A CA 1
ATOM 710 C C . HIS A 1 89 ? -17.010 -0.529 12.549 1.00 97.38 89 HIS A C 1
ATOM 712 O O . HIS A 1 89 ? -16.627 -0.188 11.431 1.00 97.38 89 HIS A O 1
ATOM 718 N N . PRO A 1 90 ? -17.396 -1.794 12.809 1.00 95.25 90 PRO A N 1
ATOM 719 C CA . PRO A 1 90 ? -17.231 -2.899 11.856 1.00 95.25 90 PRO A CA 1
ATOM 720 C C . PRO A 1 90 ? -17.836 -2.643 10.471 1.00 95.25 90 PRO A C 1
ATOM 722 O O . PRO A 1 90 ? -17.194 -2.932 9.470 1.00 95.25 90 PRO A O 1
ATOM 725 N N . ASP A 1 91 ? -19.019 -2.029 10.417 1.00 94.88 91 ASP A N 1
ATOM 726 C CA . ASP A 1 91 ? -19.773 -1.877 9.161 1.00 94.88 91 ASP A CA 1
ATOM 727 C C . ASP A 1 91 ? -19.784 -0.453 8.582 1.00 94.88 91 ASP A C 1
ATOM 729 O O . ASP A 1 91 ? -20.350 -0.227 7.516 1.00 94.88 91 ASP A O 1
ATOM 733 N N . LEU A 1 92 ? -19.211 0.532 9.289 1.00 94.56 92 LEU A N 1
ATOM 734 C CA . LEU A 1 92 ? -19.383 1.956 8.969 1.00 94.56 92 LEU A CA 1
ATOM 735 C C . LEU A 1 92 ? -18.021 2.652 8.791 1.00 94.56 92 LEU A C 1
ATOM 737 O O . LEU A 1 92 ? -17.564 3.357 9.698 1.00 94.56 92 LEU A O 1
ATOM 741 N N . PRO A 1 93 ? -17.362 2.491 7.627 1.00 94.31 93 PRO A N 1
ATOM 742 C CA . PRO A 1 93 ? -16.053 3.091 7.341 1.00 94.31 93 PRO A CA 1
ATOM 743 C C . PRO A 1 93 ? -16.054 4.622 7.438 1.00 94.31 93 PRO A C 1
ATOM 745 O O . PRO A 1 93 ? -15.043 5.237 7.779 1.00 94.31 93 PRO A O 1
ATOM 748 N N . GLN A 1 94 ? -17.200 5.266 7.215 1.00 93.44 94 GLN A N 1
ATOM 749 C CA . GLN A 1 94 ? -17.365 6.710 7.336 1.00 93.44 94 GLN A CA 1
ATOM 750 C C . GLN A 1 94 ? -17.192 7.241 8.765 1.00 93.44 94 GLN A C 1
ATOM 752 O O . GLN A 1 94 ? -16.935 8.436 8.915 1.00 93.44 94 GLN A O 1
ATOM 757 N N . LEU A 1 95 ? -17.323 6.396 9.794 1.00 94.38 95 LEU A N 1
ATOM 758 C CA . LEU A 1 95 ? -17.124 6.794 11.193 1.00 94.38 95 LEU A CA 1
ATOM 759 C C . LEU A 1 95 ? -15.649 6.803 11.606 1.00 94.38 95 LEU A C 1
ATOM 761 O O . LEU A 1 95 ? -15.320 7.378 12.643 1.00 94.38 95 LEU A O 1
ATOM 765 N N . LEU A 1 96 ? -14.762 6.225 10.787 1.00 96.38 96 LEU A N 1
ATOM 766 C CA . LEU A 1 96 ? -13.339 6.146 11.087 1.00 96.38 96 LEU A CA 1
ATOM 767 C C . LEU A 1 96 ? -12.731 7.551 11.237 1.00 96.38 96 LEU A C 1
ATOM 769 O O . LEU A 1 96 ? -12.719 8.365 10.301 1.00 96.38 96 LEU A O 1
ATOM 773 N N . ASN A 1 97 ? -12.197 7.820 12.426 1.00 95.44 97 ASN A N 1
ATOM 774 C CA . ASN A 1 97 ? -11.530 9.066 12.756 1.00 95.44 97 ASN A CA 1
ATOM 775 C C . ASN A 1 97 ? -10.086 9.051 12.236 1.00 95.44 97 ASN A C 1
ATOM 777 O O . ASN A 1 97 ? -9.191 8.477 12.853 1.00 95.44 97 ASN A O 1
ATOM 781 N N . LEU A 1 98 ? -9.859 9.714 11.101 1.00 94.62 98 LEU A N 1
ATOM 782 C CA . LEU A 1 98 ? -8.519 9.863 10.525 1.00 94.62 98 LEU A CA 1
ATOM 783 C C . LEU A 1 98 ? -7.625 10.820 11.327 1.00 94.62 98 LEU A C 1
ATOM 785 O O . LEU A 1 98 ? -6.410 10.760 11.197 1.00 94.62 98 LEU A O 1
ATOM 789 N N . ASP A 1 99 ? -8.206 11.672 12.171 1.00 94.81 99 ASP A N 1
ATOM 790 C CA . ASP A 1 99 ? -7.470 12.655 12.971 1.00 94.81 99 ASP A CA 1
ATOM 791 C C . ASP A 1 99 ? -7.024 12.071 14.332 1.00 94.81 99 ASP A C 1
ATOM 793 O O . ASP A 1 99 ? -6.577 12.792 15.223 1.00 94.81 99 ASP A O 1
ATOM 797 N N . ALA A 1 100 ? -7.155 10.751 14.516 1.00 95.62 100 ALA A N 1
ATOM 798 C CA . ALA A 1 100 ? -6.766 10.061 15.738 1.00 95.62 100 ALA A CA 1
ATOM 799 C C . ALA A 1 100 ? -5.243 10.158 15.994 1.00 95.62 100 ALA A C 1
ATOM 801 O O . ALA A 1 100 ? -4.451 9.906 15.077 1.00 95.62 100 ALA A O 1
ATOM 802 N N . PRO A 1 101 ? -4.797 10.430 17.239 1.00 96.25 101 PRO A N 1
ATOM 803 C CA . PRO A 1 101 ? -3.376 10.603 17.559 1.00 96.25 101 PRO A CA 1
ATOM 804 C C . PRO A 1 101 ? -2.488 9.415 17.174 1.00 96.25 101 PRO A C 1
ATOM 806 O O . PRO A 1 101 ? -1.347 9.605 16.755 1.00 96.25 101 PRO A O 1
ATOM 809 N N . CYS A 1 102 ? -3.000 8.185 17.264 1.00 94.94 102 CYS A N 1
ATOM 810 C CA . CYS A 1 102 ? -2.248 6.990 16.887 1.00 94.94 102 CYS A CA 1
ATOM 811 C C . CYS A 1 102 ? -1.903 6.919 15.388 1.00 94.94 102 CYS A C 1
ATOM 813 O O . CYS A 1 102 ? -0.919 6.271 15.032 1.00 94.94 102 CYS A O 1
ATOM 815 N N . LEU A 1 103 ? -2.643 7.619 14.520 1.00 95.50 103 LEU A N 1
ATOM 816 C CA . LEU A 1 103 ? -2.365 7.713 13.083 1.00 95.50 103 LEU A CA 1
ATOM 817 C C . LEU A 1 103 ? -1.505 8.933 12.710 1.00 95.50 103 LEU A C 1
ATOM 819 O O . LEU A 1 103 ? -1.089 9.054 11.558 1.00 95.50 103 LEU A O 1
ATOM 823 N N . ALA A 1 104 ? -1.194 9.827 13.655 1.00 94.69 104 ALA A N 1
ATOM 824 C CA . ALA A 1 104 ? -0.517 11.093 13.366 1.00 94.69 104 ALA A CA 1
ATOM 825 C C . ALA A 1 104 ? 0.824 10.901 12.638 1.00 94.69 104 ALA A C 1
ATOM 827 O O . ALA A 1 104 ? 1.075 11.549 11.624 1.00 94.69 104 ALA A O 1
ATOM 828 N N . LYS A 1 105 ? 1.651 9.950 13.096 1.00 93.50 105 LYS A N 1
ATOM 829 C CA . LYS A 1 105 ? 2.950 9.645 12.472 1.00 93.50 105 LYS A CA 1
ATOM 830 C C . LYS A 1 105 ? 2.794 9.156 11.029 1.00 93.50 105 LYS A C 1
ATOM 832 O O . LYS A 1 105 ? 3.560 9.560 10.160 1.00 93.50 105 LYS A O 1
ATOM 837 N N . LEU A 1 106 ? 1.802 8.305 10.763 1.00 94.00 106 LEU A N 1
ATOM 838 C CA . LEU A 1 106 ? 1.502 7.822 9.412 1.00 94.00 106 LEU A CA 1
ATOM 839 C C . LEU A 1 106 ? 1.146 8.993 8.487 1.00 94.00 106 LEU A C 1
ATOM 841 O O . LEU A 1 106 ? 1.675 9.095 7.379 1.00 94.00 106 LEU A O 1
ATOM 845 N N . PHE A 1 107 ? 0.295 9.904 8.959 1.00 94.69 107 PHE A N 1
ATOM 846 C CA . PHE A 1 107 ? -0.127 11.067 8.183 1.00 94.69 107 PHE A CA 1
ATOM 847 C C . PHE A 1 107 ? 0.964 12.119 8.001 1.00 94.69 107 PHE A C 1
ATOM 849 O O . PHE A 1 107 ? 1.025 12.748 6.946 1.00 94.69 107 PHE A O 1
ATOM 856 N N . GLU A 1 108 ? 1.867 12.273 8.965 1.00 94.06 108 GLU A N 1
ATOM 857 C CA . GLU A 1 108 ? 3.062 13.101 8.810 1.00 94.06 108 GLU A CA 1
ATOM 858 C C . GLU A 1 108 ? 3.955 12.572 7.677 1.00 94.06 108 GLU A C 1
ATOM 860 O O . GLU A 1 108 ? 4.327 13.321 6.772 1.00 94.06 108 GLU A O 1
ATOM 865 N N . GLN A 1 109 ? 4.228 11.262 7.660 1.00 93.06 109 GLN A N 1
ATOM 866 C CA . GLN A 1 109 ? 5.009 10.624 6.594 1.00 93.06 109 GLN A CA 1
ATOM 867 C C . GLN A 1 109 ? 4.325 10.755 5.230 1.00 93.06 109 GLN A C 1
ATOM 869 O O . GLN A 1 109 ? 4.978 11.058 4.230 1.00 93.06 109 GLN A O 1
ATOM 874 N N . LEU A 1 110 ? 3.003 10.577 5.188 1.00 93.50 110 LEU A N 1
ATOM 875 C CA . LEU A 1 110 ? 2.215 10.766 3.976 1.00 93.50 110 LEU A CA 1
ATOM 876 C C . LEU A 1 110 ? 2.314 12.203 3.457 1.00 93.50 110 LEU A C 1
ATOM 878 O O . LEU A 1 110 ? 2.554 12.412 2.269 1.00 93.50 110 LEU A O 1
ATOM 882 N N . LYS A 1 111 ? 2.162 13.191 4.343 1.00 93.00 111 LYS A N 1
ATOM 883 C CA . LYS A 1 111 ? 2.252 14.612 4.003 1.00 93.00 111 LYS A CA 1
ATOM 884 C C . LYS A 1 111 ? 3.625 14.953 3.429 1.00 93.00 111 LYS A C 1
ATOM 886 O O . LYS A 1 111 ? 3.702 15.590 2.382 1.00 93.00 111 LYS A O 1
ATOM 891 N N . ASN A 1 112 ? 4.691 14.478 4.069 1.00 94.31 112 ASN A N 1
ATOM 892 C CA . ASN A 1 112 ? 6.060 14.709 3.611 1.00 94.31 112 ASN A CA 1
ATOM 893 C C . ASN A 1 112 ? 6.295 14.140 2.205 1.00 94.31 112 ASN A C 1
ATOM 895 O O . ASN A 1 112 ? 6.916 14.798 1.376 1.00 94.31 112 ASN A O 1
ATOM 899 N N . ARG A 1 113 ? 5.746 12.955 1.903 1.00 93.12 113 ARG A N 1
ATOM 900 C CA . ARG A 1 113 ? 5.833 12.348 0.563 1.00 93.12 113 ARG A CA 1
ATOM 901 C C . ARG A 1 113 ? 4.977 13.070 -0.469 1.00 93.12 113 ARG A C 1
ATOM 903 O O . ARG A 1 113 ? 5.426 13.280 -1.590 1.00 93.12 113 ARG A O 1
ATOM 910 N N . PHE A 1 114 ? 3.768 13.478 -0.091 1.00 93.12 114 PHE A N 1
ATOM 911 C CA . PHE A 1 114 ? 2.864 14.201 -0.982 1.00 93.12 114 PHE A CA 1
ATOM 912 C C . PHE A 1 114 ? 3.453 15.545 -1.426 1.00 93.12 114 PHE A C 1
ATOM 914 O O . PHE A 1 114 ? 3.372 15.886 -2.602 1.00 93.12 114 PHE A O 1
ATOM 921 N N . TYR A 1 115 ? 4.093 16.281 -0.515 1.00 92.31 115 TYR A N 1
ATOM 922 C CA . TYR A 1 115 ? 4.741 17.561 -0.821 1.00 92.31 115 TYR A CA 1
ATOM 923 C C . TYR A 1 115 ? 6.218 17.429 -1.221 1.00 92.31 115 TYR A C 1
ATOM 925 O O . TYR A 1 115 ? 6.918 18.438 -1.318 1.00 92.31 115 TYR A O 1
ATOM 933 N N . HIS A 1 116 ? 6.707 16.208 -1.458 1.00 93.50 116 HIS A N 1
ATOM 934 C CA . HIS A 1 116 ? 8.088 15.998 -1.871 1.00 93.50 116 HIS A CA 1
ATOM 935 C C . HIS A 1 116 ? 8.361 16.634 -3.241 1.00 93.50 116 HIS A C 1
ATOM 937 O O . HIS A 1 116 ? 7.499 16.612 -4.125 1.00 93.50 116 HIS A O 1
ATOM 943 N N . ALA A 1 117 ? 9.578 17.157 -3.434 1.00 93.56 117 ALA A N 1
ATOM 944 C CA . ALA A 1 117 ? 9.968 17.864 -4.656 1.00 93.56 117 ALA A CA 1
ATOM 945 C C . ALA A 1 117 ? 9.697 17.026 -5.912 1.00 93.56 117 ALA A C 1
ATOM 947 O O . ALA A 1 117 ? 9.034 17.506 -6.820 1.00 93.56 117 ALA A O 1
ATOM 948 N N . HIS A 1 118 ? 10.062 15.741 -5.911 1.00 88.19 118 HIS A N 1
ATOM 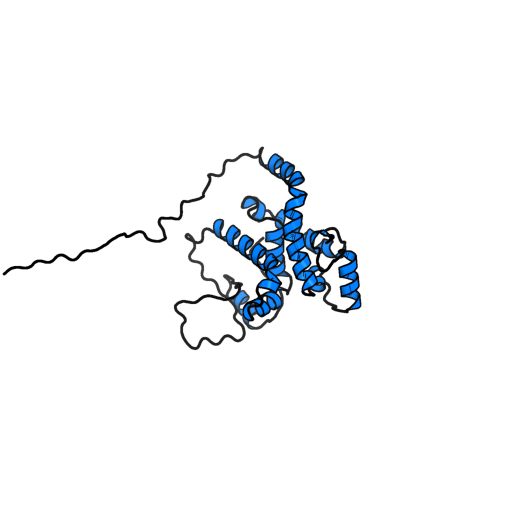949 C CA . HIS A 1 118 ? 9.797 14.858 -7.048 1.00 88.19 118 HIS A CA 1
ATOM 950 C C . HIS A 1 118 ? 8.308 14.715 -7.378 1.00 88.19 118 HIS A C 1
ATOM 952 O O . HIS A 1 118 ? 7.938 14.784 -8.544 1.00 88.19 118 HIS A O 1
ATOM 958 N N . HIS A 1 119 ? 7.434 14.555 -6.377 1.00 91.06 119 HIS A N 1
ATOM 959 C CA . HIS A 1 119 ? 5.996 14.450 -6.634 1.00 91.06 119 HIS A CA 1
ATOM 960 C C . HIS A 1 119 ? 5.456 15.736 -7.279 1.00 91.06 119 HIS A C 1
ATOM 962 O O . HIS A 1 119 ? 4.682 15.671 -8.234 1.00 91.06 119 HIS A O 1
ATOM 968 N N . ARG A 1 120 ? 5.939 16.899 -6.822 1.00 91.88 120 ARG A N 1
ATOM 969 C CA . ARG A 1 120 ? 5.638 18.206 -7.418 1.00 91.88 120 ARG A CA 1
ATOM 970 C C . ARG A 1 120 ? 6.199 18.349 -8.836 1.00 91.88 120 ARG A C 1
ATOM 972 O O . ARG A 1 120 ? 5.487 18.835 -9.706 1.00 91.88 120 ARG A O 1
ATOM 979 N N . ASP A 1 121 ? 7.425 17.903 -9.092 1.00 90.50 121 ASP A N 1
ATOM 980 C CA . ASP A 1 121 ? 8.081 18.014 -10.404 1.00 90.50 121 ASP A CA 1
ATOM 981 C C . ASP A 1 121 ? 7.366 17.177 -11.484 1.00 90.50 121 ASP A C 1
ATOM 983 O O . ASP A 1 121 ? 7.383 17.521 -12.671 1.00 90.50 121 ASP A O 1
ATOM 987 N N . PHE A 1 122 ? 6.677 16.107 -11.068 1.00 86.44 122 PHE A N 1
ATOM 988 C CA . PHE A 1 122 ? 5.771 15.321 -11.911 1.00 86.44 122 PHE A CA 1
ATOM 989 C C . PHE A 1 122 ? 4.341 15.887 -11.996 1.00 86.44 122 PHE A C 1
ATOM 991 O O . PHE A 1 122 ? 3.502 15.304 -12.680 1.00 86.44 122 PHE A O 1
ATOM 998 N N . GLY A 1 123 ? 4.049 17.014 -11.340 1.00 90.62 123 GLY A N 1
ATOM 999 C CA . GLY A 1 123 ? 2.732 17.656 -11.355 1.00 90.62 123 GLY A CA 1
ATOM 1000 C C . GLY A 1 123 ? 1.698 16.994 -10.442 1.00 90.62 123 GLY A C 1
ATOM 1001 O O . GLY A 1 123 ? 0.526 16.950 -10.797 1.00 90.62 123 GLY A O 1
ATOM 1002 N N . PHE A 1 124 ? 2.121 16.460 -9.291 1.00 89.19 124 PHE A N 1
ATOM 1003 C CA . PHE A 1 124 ? 1.271 15.742 -8.328 1.00 89.19 124 PHE A CA 1
ATOM 1004 C C . PHE A 1 124 ? 0.466 14.587 -8.958 1.00 89.19 124 PHE A C 1
ATOM 1006 O O . PHE A 1 124 ? -0.764 14.550 -8.867 1.00 89.19 124 PHE A O 1
ATOM 1013 N N . PRO A 1 125 ? 1.133 13.612 -9.604 1.00 91.62 125 PRO A N 1
ATOM 1014 C CA . PRO A 1 125 ? 0.455 12.552 -10.349 1.00 91.62 125 PRO A CA 1
ATOM 1015 C C . PRO A 1 125 ? -0.446 11.653 -9.488 1.00 91.62 125 PRO A C 1
ATOM 1017 O O . PRO A 1 125 ? -1.351 10.997 -10.022 1.00 91.62 125 PRO A O 1
ATOM 1020 N N . LEU A 1 126 ? -0.208 11.607 -8.172 1.00 94.56 126 LEU A N 1
ATOM 1021 C CA . LEU A 1 126 ? -0.868 10.709 -7.233 1.00 94.56 1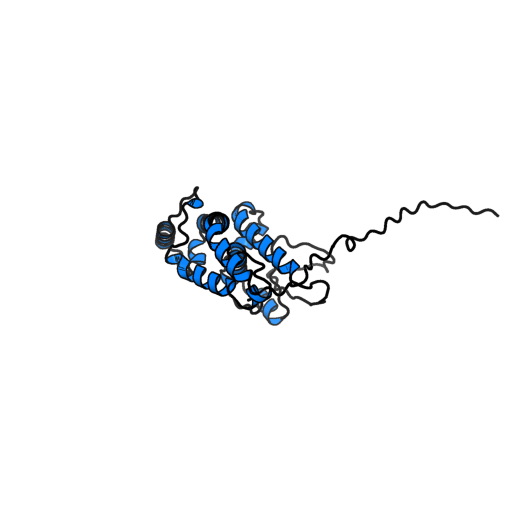26 LEU A CA 1
ATOM 1022 C C . LEU A 1 126 ? -1.712 11.449 -6.194 1.00 94.56 126 LEU A C 1
ATOM 1024 O O . LEU A 1 126 ? -1.317 12.470 -5.635 1.00 94.56 126 LEU A O 1
ATOM 1028 N N . SER A 1 127 ? -2.854 10.857 -5.845 1.00 94.69 127 SER A N 1
ATOM 1029 C CA . SER A 1 127 ? -3.644 11.295 -4.692 1.00 94.69 127 SER A CA 1
ATOM 1030 C C . SER A 1 127 ? -3.004 10.855 -3.371 1.00 94.69 127 SER A C 1
ATOM 1032 O O . SER A 1 127 ? -2.252 9.882 -3.314 1.00 94.69 127 SER A O 1
ATOM 1034 N N . GLN A 1 128 ? -3.371 11.496 -2.258 1.00 93.94 128 GLN A N 1
ATOM 1035 C CA . GLN A 1 128 ? -2.918 11.075 -0.924 1.00 93.94 128 GLN A CA 1
ATOM 1036 C C . GLN A 1 128 ? -3.269 9.610 -0.610 1.00 93.94 128 GLN A C 1
ATOM 1038 O O . GLN A 1 128 ? -2.479 8.909 0.013 1.00 93.94 128 GLN A O 1
ATOM 1043 N N . THR A 1 129 ? -4.420 9.112 -1.077 1.00 95.56 129 THR A N 1
ATOM 1044 C CA . THR A 1 129 ? -4.802 7.699 -0.893 1.00 95.56 129 THR A CA 1
ATOM 1045 C C . THR A 1 129 ? -3.854 6.764 -1.647 1.00 95.56 129 THR A C 1
ATOM 1047 O O . THR A 1 129 ? -3.445 5.739 -1.111 1.00 95.56 129 THR A O 1
ATOM 1050 N N . GLN A 1 130 ? -3.457 7.134 -2.866 1.00 96.00 130 GLN A N 1
ATOM 1051 C CA . GLN A 1 130 ? -2.519 6.365 -3.689 1.00 96.00 130 GLN A CA 1
ATOM 1052 C C . GLN A 1 130 ? -1.101 6.377 -3.107 1.00 96.00 130 GLN A C 1
ATOM 1054 O O . GLN A 1 130 ? -0.461 5.330 -3.033 1.00 96.00 130 GLN A O 1
ATOM 1059 N N . ILE A 1 131 ? -0.626 7.535 -2.634 1.00 95.31 131 ILE A N 1
ATOM 1060 C CA . ILE A 1 131 ? 0.671 7.627 -1.945 1.00 95.31 131 ILE A CA 1
ATOM 1061 C C . ILE A 1 131 ? 0.646 6.808 -0.658 1.00 95.31 131 ILE A C 1
ATOM 1063 O O . ILE A 1 131 ? 1.617 6.118 -0.366 1.00 95.31 131 ILE A O 1
ATOM 1067 N N . LEU A 1 132 ? -0.459 6.830 0.093 1.00 95.56 132 LEU A N 1
ATOM 1068 C CA . LEU A 1 132 ? -0.608 6.003 1.286 1.00 95.56 132 LEU A CA 1
ATOM 1069 C C . LEU A 1 132 ? -0.570 4.508 0.943 1.00 95.56 132 LEU A C 1
ATOM 1071 O O . LEU A 1 132 ? 0.136 3.760 1.610 1.00 95.56 132 LEU A O 1
ATOM 1075 N N . ALA A 1 133 ? -1.267 4.070 -0.109 1.00 95.75 133 ALA A N 1
ATOM 1076 C CA . ALA A 1 133 ? -1.233 2.678 -0.554 1.00 95.75 133 ALA A CA 1
ATOM 1077 C C . ALA A 1 133 ? 0.194 2.235 -0.930 1.00 95.75 133 ALA A C 1
ATOM 1079 O O . ALA A 1 133 ? 0.663 1.205 -0.448 1.00 95.75 133 ALA A O 1
ATOM 1080 N N . LEU A 1 134 ? 0.922 3.052 -1.704 1.00 94.81 134 LEU A N 1
ATOM 1081 C CA . LEU A 1 134 ? 2.336 2.814 -2.027 1.00 94.81 134 LEU A CA 1
ATOM 1082 C C . LEU A 1 134 ? 3.225 2.809 -0.782 1.00 94.81 134 LEU A C 1
ATOM 1084 O O . LEU A 1 134 ? 4.094 1.950 -0.643 1.00 94.81 134 LEU A O 1
ATOM 1088 N N . TYR A 1 135 ? 3.011 3.752 0.136 1.00 93.38 135 TYR A N 1
ATOM 1089 C CA . TYR A 1 135 ? 3.758 3.836 1.386 1.00 93.38 135 TYR A CA 1
ATOM 1090 C C . TYR A 1 135 ? 3.563 2.588 2.244 1.00 93.38 135 TYR A C 1
ATOM 1092 O O . TYR A 1 135 ? 4.529 2.089 2.812 1.00 93.38 135 TYR A O 1
ATOM 1100 N N . LEU A 1 136 ? 2.340 2.070 2.330 1.00 93.06 136 LEU A N 1
ATOM 1101 C CA . LEU A 1 136 ? 2.037 0.857 3.078 1.00 93.06 136 LEU A CA 1
ATOM 1102 C C . LEU A 1 136 ? 2.593 -0.390 2.376 1.00 93.06 136 LEU A C 1
ATOM 1104 O O . LEU A 1 136 ? 3.207 -1.221 3.043 1.00 93.06 136 LEU A O 1
ATOM 1108 N N . TYR A 1 137 ? 2.442 -0.496 1.051 1.00 92.75 137 TYR A N 1
ATOM 1109 C CA . TYR A 1 137 ? 2.988 -1.602 0.248 1.00 92.75 137 TYR A CA 1
ATOM 1110 C C . TYR A 1 137 ? 4.520 -1.669 0.294 1.00 92.75 137 TYR A C 1
ATOM 1112 O O . TYR A 1 137 ? 5.127 -2.738 0.213 1.00 92.75 137 TYR A O 1
ATOM 1120 N N . THR A 1 138 ? 5.165 -0.517 0.418 1.00 87.31 138 THR A N 1
ATOM 1121 C CA . THR A 1 138 ? 6.587 -0.455 0.724 1.00 87.31 138 THR A CA 1
ATOM 1122 C C . THR A 1 138 ? 6.728 -0.586 2.238 1.00 87.31 138 THR A C 1
ATOM 1124 O O . THR A 1 138 ? 6.618 -1.665 2.772 1.00 87.31 138 THR A O 1
ATOM 1127 N N . SER A 1 139 ? 6.843 0.481 2.990 1.00 79.75 139 SER A N 1
ATOM 1128 C CA . SER A 1 139 ? 7.262 0.546 4.397 1.00 79.75 139 SER A CA 1
ATOM 1129 C C . SER A 1 139 ? 6.656 -0.388 5.473 1.00 79.75 139 SER A C 1
ATOM 1131 O O . SER A 1 139 ? 7.295 -0.545 6.511 1.00 79.75 139 SER A O 1
ATOM 1133 N N . SER A 1 140 ? 5.439 -0.939 5.349 1.00 66.25 140 SER A N 1
ATOM 1134 C CA . SER A 1 140 ? 4.654 -1.316 6.552 1.00 66.25 140 SER A CA 1
ATOM 1135 C C . SER A 1 140 ? 4.675 -2.791 6.980 1.00 66.25 140 SER A C 1
ATOM 1137 O O . SER A 1 140 ? 3.959 -3.166 7.907 1.00 66.25 140 SER A O 1
ATOM 1139 N N . GLY A 1 141 ? 5.448 -3.665 6.321 1.00 76.69 141 GLY A N 1
ATOM 1140 C CA . GLY A 1 141 ? 5.465 -5.115 6.620 1.00 76.69 141 GLY A CA 1
ATOM 1141 C C . GLY A 1 141 ? 4.143 -5.846 6.306 1.00 76.69 141 GLY A C 1
ATOM 1142 O O . GLY A 1 141 ? 4.079 -7.071 6.261 1.00 76.69 141 GLY A O 1
ATOM 1143 N N . PHE A 1 142 ? 3.092 -5.095 6.002 1.00 80.88 142 PHE A N 1
ATOM 1144 C CA . PHE A 1 142 ? 1.780 -5.557 5.585 1.00 80.88 142 PHE A CA 1
ATOM 1145 C C . PHE A 1 142 ? 1.798 -6.335 4.262 1.00 80.88 142 PHE A C 1
ATOM 1147 O O . PHE A 1 142 ? 0.991 -7.236 4.043 1.00 80.88 142 PHE A O 1
ATOM 1154 N N . THR A 1 143 ? 2.755 -6.017 3.393 1.00 85.94 143 THR A N 1
ATOM 1155 C CA . THR A 1 143 ? 2.881 -6.547 2.030 1.00 85.94 143 THR A CA 1
ATOM 1156 C C . THR A 1 143 ? 2.944 -8.059 1.973 1.00 85.94 143 THR A C 1
ATOM 1158 O O . THR A 1 143 ? 2.417 -8.648 1.036 1.00 85.94 143 THR A O 1
ATOM 1161 N N . ARG A 1 144 ? 3.529 -8.705 2.988 1.00 84.75 144 ARG A N 1
ATOM 1162 C CA . ARG A 1 144 ? 3.528 -10.166 3.067 1.00 84.75 144 ARG A CA 1
ATOM 1163 C C . ARG A 1 144 ? 2.118 -10.709 3.235 1.00 84.75 144 ARG A C 1
ATOM 1165 O O . ARG A 1 144 ? 1.739 -11.583 2.477 1.00 84.75 144 ARG A O 1
ATOM 1172 N N . PHE A 1 145 ? 1.354 -10.198 4.199 1.00 89.94 145 PHE A N 1
ATOM 1173 C CA . PHE A 1 145 ? -0.007 -10.676 4.448 1.00 89.94 145 PHE A CA 1
ATOM 1174 C C . PHE A 1 145 ? -0.901 -10.429 3.238 1.00 89.94 145 PHE A C 1
ATOM 1176 O O . PHE A 1 145 ? -1.622 -11.321 2.806 1.00 89.94 145 PHE A O 1
ATOM 1183 N N . PHE A 1 146 ? -0.773 -9.243 2.644 1.00 92.56 146 PHE A N 1
ATOM 1184 C CA . PHE A 1 146 ? -1.437 -8.909 1.395 1.00 92.56 146 PHE A CA 1
ATOM 1185 C C . PHE A 1 146 ? -1.079 -9.892 0.271 1.00 92.56 146 PHE A C 1
ATOM 1187 O O . PHE A 1 146 ? -1.971 -10.476 -0.337 1.00 92.56 146 PHE A O 1
ATOM 1194 N N . ALA A 1 147 ? 0.212 -10.120 0.013 1.00 90.06 147 ALA A N 1
ATOM 1195 C CA . ALA A 1 147 ? 0.664 -11.023 -1.041 1.00 90.06 147 ALA A CA 1
ATOM 1196 C C . ALA A 1 147 ? 0.276 -12.484 -0.769 1.00 90.06 147 ALA A C 1
ATOM 1198 O O . ALA A 1 147 ? -0.146 -13.181 -1.689 1.00 90.06 147 ALA A O 1
ATOM 1199 N N . ASP A 1 148 ? 0.388 -12.947 0.475 1.00 90.06 148 ASP A N 1
ATOM 1200 C CA . ASP A 1 148 ? 0.002 -14.297 0.876 1.00 90.06 148 ASP A CA 1
ATOM 1201 C C . ASP A 1 148 ? -1.501 -14.503 0.636 1.00 90.06 148 ASP A C 1
ATOM 1203 O O . ASP A 1 148 ? -1.880 -15.459 -0.035 1.00 90.06 148 ASP A O 1
ATOM 1207 N N . ASP A 1 149 ? -2.359 -13.580 1.070 1.00 93.56 149 ASP A N 1
ATOM 1208 C CA . ASP A 1 149 ? -3.805 -13.648 0.824 1.00 93.56 149 ASP A CA 1
ATOM 1209 C C . ASP A 1 149 ? -4.148 -13.623 -0.677 1.00 93.56 149 ASP A C 1
ATOM 1211 O O . ASP A 1 149 ? -4.993 -14.393 -1.136 1.00 93.56 149 ASP A O 1
ATOM 1215 N N . GLN A 1 150 ? -3.468 -12.787 -1.468 1.00 90.75 150 GLN A N 1
ATOM 1216 C CA . GLN A 1 150 ? -3.655 -12.714 -2.923 1.00 90.75 150 GLN A CA 1
ATOM 1217 C C . GLN A 1 150 ? -3.279 -14.032 -3.621 1.00 90.75 150 GLN A C 1
ATOM 1219 O O . GLN A 1 150 ? -3.988 -14.472 -4.525 1.00 90.75 150 GLN A O 1
ATOM 1224 N N . ARG A 1 151 ? -2.214 -14.715 -3.174 1.00 88.25 151 ARG A N 1
ATOM 1225 C CA . ARG A 1 151 ? -1.841 -16.050 -3.685 1.00 88.25 151 ARG A CA 1
ATOM 1226 C C . ARG A 1 151 ? -2.872 -17.126 -3.345 1.00 88.25 151 ARG A C 1
ATOM 1228 O O . ARG A 1 151 ? -3.021 -18.067 -4.116 1.00 88.25 151 ARG A O 1
ATOM 1235 N N . HIS A 1 152 ? -3.596 -16.977 -2.237 1.00 93.44 152 HIS A N 1
ATOM 1236 C CA . HIS A 1 152 ? -4.698 -17.867 -1.855 1.00 93.44 152 HIS A CA 1
ATOM 1237 C C . HIS A 1 152 ? -6.051 -17.455 -2.466 1.00 93.44 152 HIS A C 1
ATOM 1239 O O . HIS A 1 152 ? -7.079 -18.037 -2.128 1.00 93.44 152 HIS A O 1
ATOM 1245 N N . GLY A 1 153 ? -6.080 -16.454 -3.353 1.00 92.62 153 GLY A N 1
ATOM 1246 C CA . GLY A 1 153 ? -7.303 -15.994 -4.011 1.00 92.62 153 GLY A CA 1
ATOM 1247 C C . GLY A 1 153 ? -8.229 -15.152 -3.125 1.00 92.62 153 GLY A C 1
ATOM 1248 O O . GLY A 1 153 ? -9.386 -14.924 -3.477 1.00 92.62 153 GLY A O 1
ATOM 1249 N N . LEU A 1 154 ? -7.747 -14.655 -1.981 1.00 95.12 154 LEU A N 1
ATOM 1250 C CA . LEU A 1 154 ? -8.524 -13.852 -1.028 1.00 95.12 154 LEU A CA 1
ATOM 1251 C C . LEU A 1 154 ? -8.560 -12.362 -1.419 1.00 95.12 154 LEU A C 1
ATOM 1253 O O . LEU A 1 154 ? -8.348 -11.472 -0.596 1.00 95.12 154 LEU A O 1
ATOM 1257 N N . TYR A 1 155 ? -8.863 -12.071 -2.686 1.00 93.19 155 TYR A N 1
ATOM 1258 C CA . TYR A 1 155 ? -8.826 -10.718 -3.261 1.00 93.19 155 TYR A CA 1
ATOM 1259 C C . TYR A 1 155 ? -9.771 -9.732 -2.558 1.00 93.19 155 TYR A C 1
ATOM 1261 O O . TYR A 1 155 ? -9.410 -8.590 -2.269 1.00 93.19 155 TYR A O 1
ATOM 1269 N N . ASN A 1 156 ? -10.977 -10.192 -2.206 1.00 93.94 156 ASN A N 1
ATOM 1270 C CA . ASN A 1 156 ? -12.011 -9.361 -1.580 1.00 93.94 156 ASN A CA 1
ATOM 1271 C C . ASN A 1 156 ? -11.579 -8.769 -0.232 1.00 93.94 156 ASN A C 1
ATOM 1273 O O . ASN A 1 156 ? -12.028 -7.677 0.129 1.00 93.94 156 ASN A O 1
ATOM 1277 N N . LYS A 1 157 ? -10.669 -9.450 0.477 1.00 95.06 157 LYS A N 1
ATOM 1278 C CA . LYS A 1 157 ? -10.105 -8.995 1.752 1.00 95.06 157 LYS A CA 1
ATOM 1279 C C . LYS A 1 157 ? -9.322 -7.685 1.609 1.00 95.06 157 LYS A C 1
ATOM 1281 O O . LYS A 1 157 ? -9.215 -6.936 2.576 1.00 95.06 157 LYS A O 1
ATOM 1286 N N . TRP A 1 158 ? -8.843 -7.382 0.401 1.00 95.50 158 TRP A N 1
ATOM 1287 C CA . TRP A 1 158 ? -7.938 -6.269 0.116 1.00 95.50 158 TRP A CA 1
ATOM 1288 C C . TRP A 1 158 ? -8.411 -5.337 -0.995 1.00 95.50 158 TRP A C 1
ATOM 1290 O O . TRP A 1 158 ? -7.637 -4.508 -1.457 1.00 95.50 158 TRP A O 1
ATOM 1300 N N . LYS A 1 159 ? -9.675 -5.442 -1.422 1.00 95.62 159 LYS A N 1
ATOM 1301 C CA . LYS A 1 159 ? -10.193 -4.731 -2.603 1.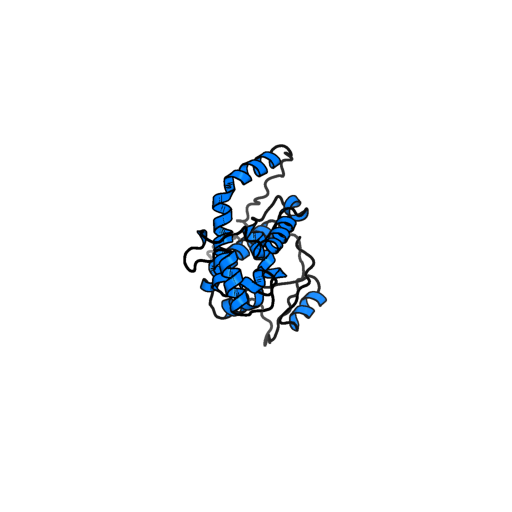00 95.62 159 LYS A CA 1
ATOM 1302 C C . LYS A 1 159 ? -9.878 -3.227 -2.651 1.00 95.62 159 LYS A C 1
ATOM 1304 O O . LYS A 1 159 ? -9.574 -2.718 -3.721 1.00 95.62 159 LYS A O 1
ATOM 1309 N N . PHE A 1 160 ? -9.946 -2.506 -1.527 1.00 96.31 160 PHE A N 1
ATOM 1310 C CA . PHE A 1 160 ? -9.722 -1.057 -1.515 1.00 96.31 160 PHE A CA 1
ATOM 1311 C C . PHE A 1 160 ? -8.235 -0.724 -1.548 1.00 96.31 160 PHE A C 1
ATOM 1313 O O . PHE A 1 160 ? -7.823 0.166 -2.291 1.00 96.31 160 PHE A O 1
ATOM 1320 N N . PHE A 1 161 ? -7.440 -1.467 -0.778 1.00 96.06 161 PHE A N 1
ATOM 1321 C CA . PHE A 1 161 ? -5.989 -1.347 -0.797 1.00 96.06 161 PHE A CA 1
ATOM 1322 C C . PHE A 1 161 ? -5.412 -1.679 -2.178 1.00 96.06 161 PHE A C 1
ATOM 1324 O O . PHE A 1 161 ? -4.672 -0.880 -2.745 1.00 96.06 161 PHE A O 1
ATOM 1331 N N . ASP A 1 162 ? -5.814 -2.817 -2.741 1.00 95.81 162 ASP A N 1
ATOM 1332 C CA . ASP A 1 162 ? -5.398 -3.288 -4.059 1.00 95.81 162 ASP A CA 1
ATOM 1333 C C . ASP A 1 162 ? -5.798 -2.300 -5.161 1.00 95.81 162 ASP A C 1
ATOM 1335 O O . ASP A 1 162 ? -4.970 -1.902 -5.974 1.00 95.81 162 ASP A O 1
ATOM 1339 N N . HIS A 1 163 ? -7.034 -1.794 -5.128 1.00 95.56 163 HIS A N 1
ATOM 1340 C CA . HIS A 1 163 ? -7.488 -0.781 -6.078 1.00 95.56 163 HIS A CA 1
ATOM 1341 C C . HIS A 1 163 ? -6.661 0.511 -6.004 1.00 95.56 163 HIS A C 1
ATOM 1343 O O . HIS A 1 163 ? -6.249 1.049 -7.035 1.00 95.56 163 HIS A O 1
ATOM 1349 N N . ALA A 1 164 ? -6.401 1.023 -4.797 1.00 96.25 164 ALA A N 1
ATOM 1350 C CA . ALA A 1 164 ? -5.595 2.226 -4.614 1.00 96.25 164 ALA A CA 1
ATOM 1351 C C . ALA A 1 164 ? -4.147 2.019 -5.086 1.00 96.25 164 ALA A C 1
ATOM 1353 O O . ALA A 1 164 ? -3.591 2.896 -5.751 1.00 96.25 164 ALA A O 1
ATOM 1354 N N . LEU A 1 165 ? -3.564 0.856 -4.785 1.00 95.56 165 LEU A N 1
ATOM 1355 C CA . LEU A 1 165 ? -2.211 0.483 -5.184 1.00 95.56 165 LEU A CA 1
ATOM 1356 C C . LEU A 1 165 ? -2.088 0.325 -6.704 1.00 95.56 165 LEU A C 1
ATOM 1358 O O . LEU A 1 165 ? -1.191 0.918 -7.305 1.00 95.56 165 LEU A O 1
ATOM 1362 N N . TYR A 1 166 ? -3.019 -0.400 -7.329 1.00 95.31 166 TYR A N 1
ATOM 1363 C CA . TYR A 1 166 ? -3.104 -0.565 -8.779 1.00 95.31 166 TYR A CA 1
ATOM 1364 C C . TYR A 1 166 ? -3.093 0.791 -9.485 1.00 95.31 166 TYR A C 1
ATOM 1366 O O . TYR A 1 166 ? -2.256 1.037 -10.354 1.00 95.31 166 TYR A O 1
ATOM 1374 N N . TRP A 1 167 ? -3.978 1.707 -9.080 1.00 95.44 167 TRP A N 1
ATOM 1375 C CA . TRP A 1 167 ? -4.061 3.027 -9.703 1.00 95.44 167 TRP A CA 1
ATOM 1376 C C . TRP A 1 167 ? -2.830 3.888 -9.454 1.00 95.44 167 TRP A C 1
ATOM 1378 O O . TRP A 1 167 ? -2.476 4.689 -10.319 1.00 95.44 167 TRP A O 1
ATOM 1388 N N . ALA A 1 168 ? -2.184 3.737 -8.298 1.00 95.38 168 ALA A N 1
ATOM 1389 C CA . ALA A 1 168 ? -0.941 4.434 -8.014 1.00 95.38 168 ALA A CA 1
ATOM 1390 C C . ALA A 1 168 ? 0.166 3.992 -8.984 1.00 95.38 168 ALA A C 1
ATOM 1392 O O . ALA A 1 168 ? 0.784 4.828 -9.641 1.00 95.38 168 ALA A O 1
ATOM 1393 N N . ILE A 1 169 ? 0.354 2.678 -9.140 1.00 93.12 169 ILE A N 1
ATOM 1394 C CA . ILE A 1 169 ? 1.345 2.097 -10.056 1.00 93.12 169 ILE A CA 1
ATOM 1395 C C . ILE A 1 169 ? 1.008 2.440 -11.508 1.00 93.12 169 ILE A C 1
ATOM 1397 O O . ILE A 1 169 ? 1.888 2.847 -12.265 1.00 93.12 169 ILE A O 1
ATOM 1401 N N . PHE A 1 170 ? -0.263 2.327 -11.896 1.00 91.50 170 PHE A N 1
ATOM 1402 C CA . PHE A 1 170 ? -0.719 2.692 -13.233 1.00 91.50 170 PHE A CA 1
ATOM 1403 C C . PHE A 1 170 ? -0.431 4.166 -13.536 1.00 91.50 170 PHE A C 1
ATOM 1405 O O . PHE A 1 170 ? 0.131 4.474 -14.580 1.00 91.50 170 PHE A O 1
ATOM 1412 N N . ARG A 1 171 ? -0.733 5.094 -12.624 1.00 91.62 171 ARG A N 1
ATOM 1413 C CA . ARG A 1 171 ? -0.439 6.519 -12.839 1.00 91.62 171 ARG A CA 1
ATOM 1414 C C . ARG A 1 171 ? 1.053 6.780 -12.962 1.00 91.62 171 ARG A C 1
ATOM 1416 O O . ARG A 1 171 ? 1.457 7.414 -13.928 1.00 91.62 171 ARG A O 1
ATOM 1423 N N . LEU A 1 172 ? 1.869 6.241 -12.056 1.00 90.12 172 LEU A N 1
ATOM 1424 C CA . LEU A 1 172 ? 3.327 6.361 -12.159 1.00 90.12 172 LEU A CA 1
ATOM 1425 C C . LEU A 1 172 ? 3.848 5.807 -13.490 1.00 90.12 172 LEU A C 1
ATOM 1427 O O . LEU A 1 172 ? 4.692 6.438 -14.117 1.00 90.12 172 LEU A O 1
ATOM 1431 N N . SER A 1 173 ? 3.278 4.701 -13.979 1.00 87.38 173 SER A N 1
ATOM 1432 C CA . SER A 1 173 ? 3.670 4.110 -15.261 1.00 87.38 173 SER A CA 1
ATOM 1433 C C . SER A 1 173 ? 3.476 5.014 -16.473 1.00 87.38 173 SER A C 1
ATOM 1435 O O . SER A 1 173 ? 4.188 4.849 -17.457 1.00 87.38 173 SER A O 1
ATOM 1437 N N . LEU A 1 174 ? 2.532 5.958 -16.408 1.00 86.44 174 LEU A N 1
ATOM 1438 C CA . LEU A 1 174 ? 2.292 6.930 -17.476 1.00 86.44 174 LEU A CA 1
ATOM 1439 C C . LEU A 1 174 ? 3.331 8.059 -17.482 1.00 86.44 174 LEU A C 1
ATOM 1441 O O . LEU A 1 174 ? 3.503 8.720 -18.502 1.00 86.44 174 LEU A O 1
ATOM 1445 N N . HIS A 1 175 ? 4.002 8.285 -16.351 1.00 83.94 175 HIS A N 1
ATOM 1446 C CA . HIS A 1 175 ? 5.081 9.266 -16.213 1.00 83.94 175 HIS A CA 1
ATOM 1447 C C . HIS A 1 175 ? 6.467 8.652 -16.429 1.00 83.94 175 HIS A C 1
ATOM 1449 O O . HIS A 1 175 ? 7.428 9.378 -16.671 1.00 83.94 175 HIS A O 1
ATOM 1455 N N . GLU A 1 176 ? 6.578 7.326 -16.357 1.00 79.62 176 GLU A N 1
ATOM 1456 C CA . GLU A 1 176 ? 7.783 6.604 -16.742 1.00 79.62 176 GLU A CA 1
ATOM 1457 C C . GLU A 1 176 ? 7.878 6.539 -18.272 1.00 79.62 176 GLU A C 1
ATOM 1459 O O . GLU A 1 176 ? 6.997 6.003 -18.944 1.00 79.62 176 GLU A O 1
ATOM 1464 N N . GLU A 1 177 ? 8.981 7.019 -18.845 1.00 75.38 177 GLU A N 1
ATOM 1465 C CA . GLU A 1 177 ? 9.278 6.865 -20.274 1.00 75.38 177 GLU A CA 1
ATOM 1466 C C . GLU A 1 177 ? 9.709 5.420 -20.601 1.00 75.38 177 GLU A C 1
ATOM 1468 O O . GLU A 1 177 ? 10.789 5.170 -21.132 1.00 75.38 177 GLU A O 1
ATOM 1473 N N . ARG A 1 178 ? 8.861 4.432 -20.283 1.00 68.44 178 ARG A N 1
ATOM 1474 C CA . ARG A 1 178 ? 9.162 2.988 -20.383 1.00 68.44 178 ARG A CA 1
ATOM 1475 C C . ARG A 1 178 ? 9.618 2.541 -21.768 1.00 68.44 178 ARG A C 1
ATOM 1477 O O . ARG A 1 178 ? 10.303 1.535 -21.897 1.00 68.44 178 ARG A O 1
ATOM 1484 N N . HIS A 1 179 ? 9.212 3.265 -22.806 1.00 67.75 179 HIS A N 1
ATOM 1485 C CA . HIS A 1 179 ? 9.588 2.974 -24.186 1.00 67.75 179 HIS A CA 1
ATOM 1486 C C . HIS A 1 179 ? 10.984 3.493 -24.558 1.00 67.75 179 HIS A C 1
ATOM 1488 O O . HIS A 1 179 ? 11.545 3.029 -25.547 1.00 67.75 179 HIS A O 1
ATOM 1494 N N . ASN A 1 180 ? 11.540 4.418 -23.773 1.00 72.50 180 ASN A N 1
ATOM 1495 C CA . ASN A 1 180 ? 12.815 5.074 -24.053 1.00 72.50 180 ASN A CA 1
ATOM 1496 C C . ASN A 1 180 ? 13.989 4.446 -23.287 1.00 72.50 180 ASN A C 1
ATOM 1498 O O . ASN A 1 180 ? 15.139 4.705 -23.634 1.00 72.50 180 ASN A O 1
ATOM 1502 N N . GLU A 1 181 ? 13.729 3.609 -22.275 1.00 75.81 181 GLU A N 1
ATOM 1503 C CA . GLU A 1 181 ? 14.775 3.023 -21.433 1.00 75.81 181 GLU A CA 1
ATOM 1504 C C . GLU A 1 181 ? 14.703 1.486 -21.417 1.00 75.81 181 GLU A C 1
ATOM 1506 O O . GLU A 1 181 ? 13.777 0.883 -20.877 1.00 75.81 181 GLU A O 1
ATOM 1511 N N . THR A 1 182 ? 15.721 0.820 -21.972 1.00 81.50 182 THR A N 1
ATOM 1512 C CA . THR A 1 182 ? 15.941 -0.618 -21.760 1.00 81.50 182 THR A CA 1
ATOM 1513 C C . THR A 1 182 ? 16.682 -0.825 -20.443 1.00 81.50 182 THR A C 1
ATOM 1515 O O . THR A 1 182 ? 17.908 -0.948 -20.415 1.00 81.50 182 THR A O 1
ATOM 1518 N N . THR A 1 183 ? 15.949 -0.839 -19.333 1.00 84.00 183 THR A N 1
ATOM 1519 C CA . THR A 1 183 ? 16.522 -1.116 -18.009 1.00 84.00 183 THR A CA 1
ATOM 1520 C C . THR A 1 183 ? 16.364 -2.589 -17.647 1.00 84.00 183 THR A C 1
ATOM 1522 O O . THR A 1 183 ? 15.269 -3.143 -17.709 1.00 84.00 183 THR A O 1
ATOM 1525 N N . THR A 1 184 ? 17.447 -3.221 -17.191 1.00 89.00 184 THR A N 1
ATOM 1526 C CA . THR A 1 184 ? 17.364 -4.542 -16.550 1.00 89.00 184 THR A CA 1
ATOM 1527 C C . THR A 1 184 ? 16.980 -4.378 -15.083 1.00 89.00 184 THR A C 1
ATOM 1529 O O . THR A 1 184 ? 17.619 -3.626 -14.346 1.00 89.00 184 THR A O 1
ATOM 1532 N N . LEU A 1 185 ? 15.936 -5.089 -14.663 1.00 89.69 185 LEU A N 1
ATOM 1533 C CA . LEU A 1 185 ? 15.454 -5.112 -13.288 1.00 89.69 185 LEU A CA 1
ATOM 1534 C C . LEU A 1 185 ? 15.611 -6.516 -12.703 1.00 89.69 185 LEU A C 1
ATOM 1536 O O . LEU A 1 185 ? 15.386 -7.515 -13.381 1.00 89.69 185 LEU A O 1
ATOM 1540 N N . TYR A 1 186 ? 15.962 -6.576 -11.424 1.00 90.81 186 TYR A N 1
ATOM 1541 C CA . TYR A 1 186 ? 16.171 -7.803 -10.667 1.00 90.81 186 TYR A CA 1
ATOM 1542 C C . TYR A 1 186 ? 15.131 -7.910 -9.554 1.00 90.81 186 TYR A C 1
ATOM 1544 O O . TYR A 1 186 ? 14.815 -6.919 -8.894 1.00 90.81 186 TYR A O 1
ATOM 1552 N N . CYS A 1 187 ? 14.617 -9.115 -9.324 1.00 88.62 187 CYS A N 1
ATOM 1553 C CA . CYS A 1 187 ? 13.666 -9.416 -8.258 1.00 88.62 187 CYS A CA 1
ATOM 1554 C C . CYS A 1 187 ? 14.187 -10.593 -7.427 1.00 88.62 187 CYS A C 1
ATOM 1556 O O . CYS A 1 187 ? 14.650 -11.594 -7.979 1.00 88.62 187 CYS A O 1
ATOM 1558 N N . GLY A 1 188 ? 14.124 -10.465 -6.102 1.00 86.62 188 GLY A N 1
ATOM 1559 C CA . GLY A 1 188 ? 14.390 -11.567 -5.186 1.00 86.62 188 GLY A CA 1
ATOM 1560 C C . GLY A 1 188 ? 13.148 -12.436 -5.046 1.00 86.62 188 GLY A C 1
ATOM 1561 O O . GLY A 1 188 ? 12.106 -11.952 -4.614 1.00 86.62 188 GLY A O 1
ATOM 1562 N N . LEU A 1 189 ? 13.254 -13.716 -5.399 1.00 83.81 189 LEU A N 1
ATOM 1563 C CA . LEU A 1 189 ? 12.189 -14.698 -5.207 1.00 83.81 189 LEU A CA 1
ATOM 1564 C C . LEU A 1 189 ? 12.635 -15.710 -4.152 1.00 83.81 189 LEU A C 1
ATOM 1566 O O . LEU A 1 189 ? 13.685 -16.334 -4.300 1.00 83.81 189 LEU A O 1
ATOM 1570 N N . ASN A 1 190 ? 11.840 -15.868 -3.094 1.00 79.94 190 ASN A N 1
ATOM 1571 C CA . ASN A 1 190 ? 12.102 -16.842 -2.039 1.00 79.94 190 ASN A CA 1
ATOM 1572 C C . ASN A 1 190 ? 11.356 -18.159 -2.322 1.00 79.94 190 ASN A C 1
ATOM 1574 O O . ASN A 1 190 ? 10.192 -18.134 -2.717 1.00 79.94 190 ASN A O 1
ATOM 1578 N N . HIS A 1 191 ? 12.018 -19.298 -2.106 1.00 77.94 191 HIS A N 1
ATOM 1579 C CA . HIS A 1 191 ? 11.475 -20.652 -2.302 1.00 77.94 191 HIS A CA 1
ATOM 1580 C C . HIS A 1 191 ? 10.880 -20.940 -3.696 1.00 77.94 191 HIS A C 1
ATOM 1582 O O . HIS A 1 191 ? 10.024 -21.811 -3.839 1.00 77.94 191 HIS A O 1
ATOM 1588 N N . VAL A 1 192 ? 11.347 -20.249 -4.740 1.00 76.12 192 VAL A N 1
ATOM 1589 C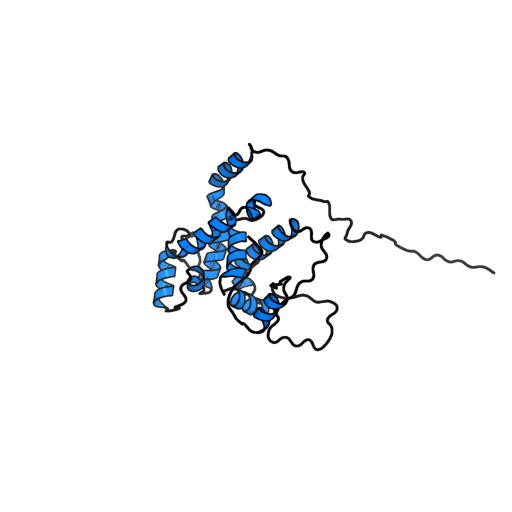 CA . VAL A 1 192 ? 10.938 -20.521 -6.125 1.00 76.12 192 VAL A CA 1
ATOM 1590 C C . VAL A 1 192 ? 11.987 -21.394 -6.804 1.00 76.12 192 VAL A C 1
ATOM 1592 O O . VAL A 1 192 ? 13.158 -21.027 -6.881 1.00 76.12 192 VAL A O 1
ATOM 1595 N N . HIS A 1 193 ? 11.557 -22.541 -7.327 1.00 78.50 193 HIS A N 1
ATOM 1596 C CA . HIS A 1 193 ? 12.366 -23.376 -8.207 1.00 78.50 193 HIS A CA 1
ATOM 1597 C C . HIS A 1 193 ? 11.786 -23.316 -9.621 1.00 78.50 193 HIS A C 1
ATOM 1599 O O . HIS A 1 193 ? 10.691 -23.816 -9.870 1.00 78.50 193 HIS A O 1
ATOM 1605 N N . CYS A 1 194 ? 12.514 -22.695 -10.548 1.00 76.56 194 CYS A N 1
ATOM 1606 C CA . CYS A 1 194 ? 12.165 -22.737 -11.964 1.00 76.56 194 CYS A CA 1
ATOM 1607 C C . CYS A 1 194 ? 12.773 -23.998 -12.581 1.00 76.56 194 CYS A C 1
ATOM 1609 O O . CYS A 1 194 ? 13.984 -24.069 -12.772 1.00 76.56 194 CYS A O 1
ATOM 1611 N N . SER A 1 195 ? 11.933 -24.982 -12.897 1.00 79.12 195 SER A N 1
ATOM 1612 C CA . SER A 1 195 ? 12.351 -26.233 -13.546 1.00 79.12 195 SER A CA 1
ATOM 1613 C C . SER A 1 195 ? 12.739 -26.053 -15.020 1.00 79.12 195 SER A C 1
ATOM 1615 O O . SER A 1 195 ? 13.426 -26.901 -15.584 1.00 79.12 195 SER A O 1
ATOM 1617 N N . SER A 1 196 ? 12.324 -24.951 -15.649 1.00 83.38 196 SER A N 1
ATOM 1618 C CA . SER A 1 196 ? 12.631 -24.611 -17.039 1.00 83.38 196 SER A CA 1
ATOM 1619 C C . SER A 1 196 ? 12.730 -23.099 -17.238 1.00 83.38 196 SER A C 1
ATOM 1621 O O . SER A 1 196 ? 12.218 -22.316 -16.434 1.00 83.38 196 SER A O 1
ATOM 1623 N N . VAL A 1 197 ? 13.342 -22.676 -18.347 1.00 80.50 197 VAL A N 1
ATOM 1624 C CA . VAL A 1 197 ? 13.309 -21.271 -18.775 1.00 80.50 197 VAL A CA 1
ATOM 1625 C C . VAL A 1 197 ? 11.874 -20.907 -19.147 1.00 80.50 197 VAL A C 1
ATOM 1627 O O . VAL A 1 197 ? 11.302 -21.468 -20.080 1.00 80.50 197 VAL A O 1
ATOM 1630 N N . ILE A 1 198 ? 11.282 -19.977 -18.403 1.00 76.19 198 ILE A N 1
ATOM 1631 C CA . ILE A 1 198 ? 9.947 -19.452 -18.685 1.00 76.19 198 ILE A CA 1
ATOM 1632 C C . ILE A 1 198 ? 10.104 -18.352 -19.732 1.00 76.19 198 ILE A C 1
ATOM 1634 O O . ILE A 1 198 ? 10.701 -17.317 -19.452 1.00 76.19 198 ILE A O 1
ATOM 1638 N N . GLN A 1 199 ? 9.586 -18.581 -20.939 1.00 77.75 199 GLN A N 1
ATOM 1639 C CA . GLN A 1 199 ? 9.612 -17.567 -21.996 1.00 77.75 199 GLN A CA 1
ATOM 1640 C C . GLN A 1 199 ? 8.588 -16.457 -21.741 1.00 77.75 199 GLN A C 1
ATOM 1642 O O . GLN A 1 199 ? 8.909 -15.293 -21.936 1.00 77.75 199 GLN A O 1
ATOM 1647 N N . ASN A 1 200 ? 7.384 -16.814 -21.276 1.00 80.38 200 ASN A N 1
ATOM 1648 C CA . ASN A 1 200 ? 6.304 -15.883 -20.954 1.00 80.38 200 ASN A CA 1
ATOM 1649 C C . ASN A 1 200 ? 5.520 -16.377 -19.734 1.00 80.38 200 ASN A C 1
ATOM 1651 O O . ASN A 1 200 ? 5.284 -17.576 -19.584 1.00 80.38 200 ASN A O 1
ATOM 1655 N N . GLY A 1 201 ? 5.084 -15.450 -18.887 1.00 81.38 201 GLY A N 1
ATOM 1656 C CA . GLY A 1 201 ? 4.271 -15.747 -17.714 1.00 81.38 201 GLY A CA 1
ATOM 1657 C C . GLY A 1 201 ? 3.759 -14.476 -17.046 1.00 81.38 201 GLY A C 1
ATOM 1658 O O . GLY A 1 201 ? 4.204 -13.373 -17.364 1.00 81.38 201 GLY A O 1
ATOM 1659 N N . TYR A 1 202 ? 2.828 -14.646 -16.110 1.00 83.00 202 TYR A N 1
ATOM 1660 C CA . TYR A 1 202 ? 2.265 -13.561 -15.312 1.00 83.00 202 TYR A CA 1
ATOM 1661 C C . TYR A 1 202 ? 2.440 -13.868 -13.831 1.00 83.00 202 TYR A C 1
ATOM 1663 O O . TYR A 1 202 ? 2.329 -15.019 -13.408 1.00 83.00 202 TYR A O 1
ATOM 1671 N N . PHE A 1 203 ? 2.680 -12.828 -13.040 1.00 84.50 203 PHE A N 1
ATOM 1672 C CA . PHE A 1 203 ? 2.642 -12.929 -11.589 1.00 84.50 203 PHE A CA 1
ATOM 1673 C C . PHE A 1 203 ? 1.215 -12.685 -11.109 1.00 84.50 203 PHE A C 1
ATOM 1675 O O . PHE A 1 203 ? 0.539 -11.775 -11.583 1.00 84.50 203 PHE A O 1
ATOM 1682 N N . THR A 1 204 ? 0.761 -13.497 -10.158 1.00 81.56 204 THR A N 1
ATOM 1683 C CA . THR A 1 204 ? -0.562 -13.347 -9.533 1.00 81.56 204 THR A CA 1
ATOM 1684 C C . THR A 1 204 ? -0.598 -12.232 -8.490 1.00 81.56 204 THR A C 1
ATOM 1686 O O . THR A 1 204 ? -1.668 -11.874 -8.012 1.00 81.56 204 THR A O 1
ATOM 1689 N N . THR A 1 205 ? 0.567 -11.700 -8.115 1.00 86.69 205 THR A N 1
ATOM 1690 C CA . THR A 1 205 ? 0.733 -10.609 -7.155 1.00 86.69 205 THR A CA 1
ATOM 1691 C C . THR A 1 205 ? 1.704 -9.571 -7.698 1.00 86.69 205 THR A C 1
ATOM 1693 O O . THR A 1 205 ? 2.497 -9.853 -8.598 1.00 86.69 205 THR A O 1
ATOM 1696 N N . TYR A 1 206 ? 1.699 -8.387 -7.092 1.00 89.19 206 TYR A N 1
ATOM 1697 C CA . TYR A 1 206 ? 2.710 -7.365 -7.342 1.00 89.19 206 TYR A CA 1
ATOM 1698 C C . TYR A 1 206 ? 4.120 -7.889 -7.066 1.00 89.19 206 TYR A C 1
ATOM 1700 O O . TYR A 1 206 ? 4.335 -8.717 -6.174 1.00 89.19 206 TYR A O 1
ATOM 1708 N N . LEU A 1 207 ? 5.077 -7.374 -7.836 1.00 87.56 207 LEU A N 1
ATOM 1709 C CA . LEU A 1 207 ? 6.494 -7.637 -7.659 1.00 87.56 207 LEU A CA 1
ATOM 1710 C C . LEU A 1 207 ? 7.243 -6.358 -7.332 1.00 87.56 207 LEU A C 1
ATOM 1712 O O . LEU A 1 207 ? 7.008 -5.309 -7.930 1.00 87.56 207 LEU A O 1
ATOM 1716 N N . SER A 1 208 ? 8.195 -6.492 -6.419 1.00 88.06 208 SER A N 1
ATOM 1717 C CA . SER A 1 208 ? 9.173 -5.455 -6.124 1.00 88.06 208 SER A CA 1
ATOM 1718 C C . SER A 1 208 ? 10.473 -5.796 -6.840 1.00 88.06 208 SER A C 1
ATOM 1720 O O . SER A 1 208 ? 11.034 -6.875 -6.639 1.00 88.06 208 SER A O 1
ATOM 1722 N N . CYS A 1 209 ? 10.952 -4.875 -7.670 1.00 90.38 209 CYS A N 1
ATOM 1723 C CA . CYS A 1 209 ? 12.172 -5.048 -8.449 1.00 90.38 209 CYS A CA 1
ATOM 1724 C C . CYS A 1 209 ? 13.162 -3.911 -8.165 1.00 90.38 209 CYS A C 1
ATOM 1726 O O . CYS A 1 209 ? 12.767 -2.811 -7.789 1.00 90.38 209 CYS A O 1
ATOM 1728 N N . SER A 1 210 ? 14.453 -4.167 -8.374 1.00 90.81 210 SER A N 1
ATOM 1729 C CA . SER A 1 210 ? 15.528 -3.182 -8.234 1.00 90.81 210 SER A CA 1
ATOM 1730 C C . SER A 1 210 ? 16.472 -3.222 -9.429 1.00 90.81 210 SER A C 1
ATOM 1732 O O . SER A 1 210 ? 16.698 -4.277 -10.017 1.00 90.81 210 SER A O 1
ATOM 1734 N N . ARG A 1 211 ? 17.092 -2.084 -9.753 1.00 89.38 211 ARG A N 1
ATOM 1735 C CA . ARG A 1 211 ? 18.219 -2.026 -10.703 1.00 89.38 211 ARG A CA 1
ATOM 1736 C C . ARG A 1 211 ? 19.497 -2.642 -10.118 1.00 89.38 211 ARG A C 1
ATOM 1738 O O . ARG A 1 211 ? 20.398 -3.013 -10.860 1.00 89.38 211 ARG A O 1
ATOM 1745 N N . GLN A 1 212 ? 19.587 -2.746 -8.791 1.00 92.56 212 GLN A N 1
ATOM 1746 C CA . GLN A 1 212 ? 20.764 -3.253 -8.092 1.00 92.56 212 GLN A CA 1
ATOM 1747 C C . GLN A 1 212 ? 20.551 -4.709 -7.671 1.00 92.56 212 GLN A C 1
ATOM 1749 O O . GLN A 1 212 ? 19.676 -5.001 -6.854 1.00 92.56 212 GLN A O 1
ATOM 1754 N N . VAL A 1 213 ? 21.396 -5.610 -8.180 1.00 91.81 213 VAL A N 1
ATOM 1755 C CA . VAL A 1 213 ? 21.347 -7.049 -7.859 1.00 91.81 213 VAL A CA 1
ATOM 1756 C C . VAL A 1 213 ? 21.454 -7.286 -6.354 1.00 91.81 213 VAL A C 1
ATOM 1758 O O . VAL A 1 213 ? 20.667 -8.050 -5.814 1.00 91.81 213 VAL A O 1
ATOM 1761 N N . ALA A 1 214 ? 22.340 -6.566 -5.657 1.00 91.25 214 ALA A N 1
ATOM 1762 C CA . ALA A 1 214 ? 22.517 -6.701 -4.209 1.00 91.25 214 ALA A CA 1
ATOM 1763 C C . ALA A 1 214 ? 21.228 -6.412 -3.417 1.00 91.25 214 ALA A C 1
ATOM 1765 O O . ALA A 1 214 ? 20.926 -7.104 -2.446 1.00 91.25 214 ALA A O 1
ATOM 1766 N N . VAL A 1 215 ? 20.438 -5.426 -3.859 1.00 88.00 215 VAL A N 1
ATOM 1767 C CA . VAL A 1 215 ? 19.135 -5.127 -3.251 1.00 88.00 215 VAL A CA 1
ATOM 1768 C C . VAL A 1 215 ? 18.159 -6.266 -3.531 1.00 88.00 215 VAL A C 1
ATOM 1770 O O . VAL A 1 215 ? 17.501 -6.731 -2.612 1.00 88.00 215 VAL A O 1
ATOM 1773 N N . ALA A 1 216 ? 18.086 -6.766 -4.767 1.00 88.44 216 ALA A N 1
ATOM 1774 C CA . ALA A 1 216 ? 17.222 -7.900 -5.096 1.00 88.44 216 ALA A CA 1
ATOM 1775 C C . ALA A 1 216 ? 17.608 -9.181 -4.328 1.00 88.44 216 ALA A C 1
ATOM 1777 O O . ALA A 1 216 ? 16.734 -9.901 -3.853 1.00 88.44 216 ALA A O 1
ATOM 1778 N N . ASP A 1 217 ? 18.904 -9.437 -4.155 1.00 86.62 217 ASP A N 1
ATOM 1779 C CA . ASP A 1 217 ? 19.426 -10.588 -3.417 1.00 86.62 217 ASP A CA 1
ATOM 1780 C C . ASP A 1 217 ? 19.092 -10.529 -1.928 1.00 86.62 217 ASP A C 1
ATOM 1782 O O . ASP A 1 217 ? 18.756 -11.555 -1.338 1.00 86.62 217 ASP A O 1
ATOM 1786 N N . PHE A 1 218 ? 19.099 -9.337 -1.329 1.00 83.69 218 PHE A N 1
ATOM 1787 C CA . PHE A 1 218 ? 18.666 -9.146 0.054 1.00 83.69 218 PHE A CA 1
ATOM 1788 C C . PHE A 1 218 ? 17.233 -9.665 0.285 1.00 83.69 218 PHE A C 1
ATOM 1790 O O . PHE A 1 218 ? 16.953 -10.315 1.294 1.00 83.69 218 PHE A O 1
ATOM 1797 N N . PHE A 1 219 ? 16.346 -9.490 -0.700 1.00 75.44 219 PHE A N 1
ATOM 1798 C CA . PHE A 1 219 ? 14.963 -9.974 -0.642 1.00 75.44 219 PHE A CA 1
ATOM 1799 C C . PHE A 1 219 ? 14.790 -11.468 -0.974 1.00 75.44 219 PHE A C 1
ATOM 1801 O O . PHE A 1 219 ? 13.685 -11.985 -0.833 1.00 75.44 219 PHE A O 1
ATOM 1808 N N . LYS A 1 220 ? 15.848 -12.202 -1.360 1.00 73.94 220 LYS A N 1
ATOM 1809 C CA . LYS A 1 220 ? 15.777 -13.672 -1.521 1.00 73.94 220 LYS A CA 1
ATOM 1810 C C . LYS A 1 220 ? 15.672 -14.398 -0.181 1.00 73.94 220 LYS A C 1
ATOM 1812 O O . LYS A 1 220 ? 15.007 -15.424 -0.095 1.00 73.94 220 LYS A O 1
ATOM 1817 N N . PHE A 1 221 ? 16.346 -13.877 0.845 1.00 52.47 221 PHE A N 1
ATOM 1818 C CA . PHE A 1 221 ? 16.540 -14.561 2.129 1.00 52.47 221 PHE A CA 1
ATOM 1819 C C . PHE A 1 221 ? 15.694 -13.990 3.262 1.00 52.47 221 PHE A C 1
ATOM 1821 O O . PHE A 1 221 ? 15.514 -14.644 4.288 1.00 52.47 221 PHE A O 1
ATOM 1828 N N . GLN A 1 222 ? 15.180 -12.773 3.100 1.00 49.38 222 GLN A N 1
ATOM 1829 C CA . GLN A 1 222 ? 14.361 -12.142 4.117 1.00 49.38 222 GLN A CA 1
ATOM 1830 C C . GLN A 1 222 ? 12.886 -12.249 3.786 1.00 49.38 222 GLN A C 1
ATOM 1832 O O . GLN A 1 222 ? 12.398 -11.703 2.800 1.00 49.38 222 GLN A O 1
ATOM 1837 N N . THR A 1 223 ? 12.149 -12.848 4.715 1.00 42.94 223 THR A N 1
ATOM 1838 C CA . THR A 1 223 ? 10.710 -12.648 4.776 1.00 42.94 223 THR A CA 1
ATOM 1839 C C . THR A 1 223 ? 10.361 -11.220 5.229 1.00 42.94 223 THR A C 1
ATOM 1841 O O . THR A 1 223 ? 9.222 -10.850 4.989 1.00 42.94 223 THR A O 1
ATOM 1844 N N . PHE A 1 224 ? 11.290 -10.420 5.812 1.00 43.28 224 PHE A N 1
ATOM 1845 C CA . PHE A 1 224 ? 11.130 -8.981 6.156 1.00 43.28 224 PHE A CA 1
ATOM 1846 C C . PHE A 1 224 ? 12.430 -8.233 6.573 1.00 43.28 224 PHE A C 1
ATOM 1848 O O . PHE A 1 224 ? 13.119 -8.736 7.457 1.00 43.28 224 PHE A O 1
ATOM 1855 N N . PHE A 1 225 ? 12.688 -7.016 6.043 1.00 34.72 225 PHE A N 1
ATOM 1856 C CA . PHE A 1 225 ? 12.763 -5.668 6.689 1.00 34.72 225 PHE A CA 1
ATOM 1857 C C . PHE A 1 225 ? 13.326 -4.613 5.694 1.00 34.72 225 PHE A C 1
ATOM 1859 O O . PHE A 1 225 ? 14.128 -4.932 4.827 1.00 34.72 225 PHE A O 1
ATOM 1866 N N . PHE A 1 226 ? 12.871 -3.356 5.772 1.00 38.00 226 PHE A N 1
ATOM 1867 C CA . PHE A 1 226 ? 13.000 -2.340 4.708 1.00 38.00 226 PHE A CA 1
ATOM 1868 C C . PHE A 1 226 ? 14.331 -1.577 4.645 1.00 38.00 226 PHE A C 1
ATOM 1870 O O . PHE A 1 226 ? 14.706 -0.912 5.604 1.00 38.00 226 PHE A O 1
ATOM 1877 N N . PHE A 1 227 ? 14.909 -1.508 3.442 1.00 28.62 227 PHE A N 1
ATOM 1878 C CA . PHE A 1 227 ? 15.485 -0.284 2.875 1.00 28.62 227 PHE A CA 1
ATOM 1879 C C . PHE A 1 227 ? 15.176 -0.253 1.373 1.00 28.62 227 PHE A C 1
ATOM 1881 O O . PHE A 1 227 ? 15.521 -1.185 0.651 1.00 28.62 227 PHE A O 1
ATOM 1888 N N . PHE A 1 228 ? 14.540 0.817 0.893 1.00 40.19 228 PHE A N 1
ATOM 1889 C CA . PHE A 1 228 ? 14.554 1.159 -0.528 1.00 40.19 228 PHE A CA 1
ATOM 1890 C C . PHE A 1 228 ? 14.837 2.649 -0.697 1.00 40.19 228 PHE A C 1
ATOM 1892 O O . PHE A 1 228 ? 14.145 3.499 -0.138 1.00 40.19 228 PHE A O 1
ATOM 1899 N N . PHE A 1 229 ? 15.872 2.915 -1.489 1.00 35.78 229 PHE A N 1
ATOM 1900 C CA . PHE A 1 229 ? 16.086 4.149 -2.233 1.00 35.78 229 PHE A CA 1
ATOM 1901 C C . PHE A 1 229 ? 15.386 4.007 -3.593 1.00 35.78 229 PHE A C 1
ATOM 1903 O O . PHE A 1 229 ? 15.421 2.923 -4.172 1.00 35.78 229 PHE A O 1
ATOM 1910 N N . PHE A 1 230 ? 14.835 5.113 -4.101 1.00 38.94 230 PHE A N 1
ATOM 1911 C CA . PHE A 1 230 ? 14.093 5.274 -5.366 1.00 38.94 230 PHE A CA 1
ATOM 1912 C C . PHE A 1 230 ? 12.63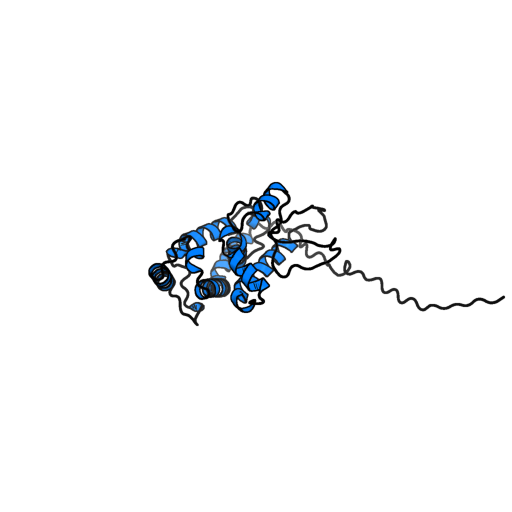1 4.812 -5.350 1.00 38.94 230 PHE A C 1
ATOM 1914 O O . PHE A 1 230 ? 12.273 3.775 -5.889 1.00 38.94 230 PHE A O 1
ATOM 1921 N N . PHE A 1 231 ? 11.775 5.599 -4.705 1.00 37.88 231 PHE A N 1
ATOM 1922 C CA . PHE A 1 231 ? 10.907 6.595 -5.351 1.00 37.88 231 PHE A CA 1
ATOM 1923 C C . PHE A 1 231 ? 10.387 7.495 -4.214 1.00 37.88 231 PHE A C 1
ATOM 1925 O O . PHE A 1 231 ? 9.975 6.980 -3.172 1.00 37.88 231 PHE A O 1
ATOM 1932 N N . PHE A 1 232 ? 10.428 8.812 -4.434 1.00 40.28 232 PHE A N 1
ATOM 1933 C CA . PHE A 1 232 ? 10.370 9.911 -3.449 1.00 40.28 232 PHE A CA 1
ATOM 1934 C C . PHE A 1 232 ? 11.685 10.168 -2.724 1.00 40.28 232 PHE A C 1
ATOM 1936 O O . PHE A 1 232 ? 12.087 9.353 -1.866 1.00 40.28 232 PHE A O 1
#

Radius of gyration: 23.03 Å; chains: 1; bounding box: 42×58×94 Å

pLDDT: mean 77.29, std 21.62, range [28.62, 97.38]

Foldseek 3Di:
DDDDDDDDDPPPPDDPVPPPDPPDDPDDPDPPCVVVVVVVVVVVVPVLLVLLLVQVLLCLLVVNLCLLLVNPDPDVVVSVVSCVQQVRDNPCSVSGRCVRPSNVVVVVVLVCQQPPPQCVVLVVLARSSLSSLVCCCAARLCVLVVLVCLVVVVCVSRVSSVVSPVSSVVSVVSVDPVVVDPQDKAAADEPDDDPDDDPDDDDSDDTDIDSDVVVRPVNHPDSDDDDDDDDD